Protein AF-A0A7V2XA42-F1 (afdb_monomer_lite)

Structure (mmCIF, N/CA/C/O backbone):
data_AF-A0A7V2XA42-F1
#
_entry.id   AF-A0A7V2XA42-F1
#
loop_
_atom_site.group_PDB
_atom_site.id
_atom_site.type_symbol
_atom_site.label_atom_id
_atom_site.label_alt_id
_atom_site.label_comp_id
_atom_site.label_asym_id
_atom_site.label_entity_id
_atom_site.label_seq_id
_atom_site.pdbx_PDB_ins_code
_atom_site.Cartn_x
_atom_site.Cartn_y
_atom_site.Cartn_z
_atom_site.occupancy
_atom_site.B_iso_or_equiv
_atom_site.auth_seq_id
_atom_site.auth_comp_id
_atom_site.auth_asym_id
_atom_site.auth_atom_id
_atom_site.pdbx_PDB_model_num
ATOM 1 N N . MET A 1 1 ? 18.091 -49.375 -30.927 1.00 40.06 1 MET A N 1
ATOM 2 C CA . MET A 1 1 ? 17.601 -48.088 -31.461 1.00 40.06 1 MET A CA 1
ATOM 3 C C . MET A 1 1 ? 16.658 -47.479 -30.438 1.00 40.06 1 MET A C 1
ATOM 5 O O . MET A 1 1 ? 15.619 -48.067 -30.198 1.00 40.06 1 MET A O 1
ATOM 9 N N . LEU A 1 2 ? 17.018 -46.362 -29.810 1.00 36.19 2 LEU A N 1
ATOM 10 C CA . LEU A 1 2 ? 16.079 -45.517 -29.066 1.00 36.19 2 LEU A CA 1
ATOM 11 C C . LEU A 1 2 ? 16.640 -44.094 -29.093 1.00 36.19 2 LEU A C 1
ATOM 13 O O . LEU A 1 2 ? 17.616 -43.775 -28.420 1.00 36.19 2 LEU A O 1
ATOM 17 N N . TRP A 1 3 ? 16.081 -43.282 -29.985 1.00 35.06 3 TRP A N 1
ATOM 18 C CA . TRP A 1 3 ? 16.417 -41.874 -30.135 1.00 35.06 3 TRP A CA 1
ATOM 19 C C . TRP A 1 3 ? 15.901 -41.080 -28.936 1.00 35.06 3 TRP A C 1
ATOM 21 O O . TRP A 1 3 ? 14.701 -41.019 -28.684 1.00 35.06 3 TRP A O 1
ATOM 31 N N . ASN A 1 4 ? 16.829 -40.434 -28.238 1.00 38.62 4 ASN A N 1
ATOM 32 C CA . ASN A 1 4 ? 16.556 -39.379 -27.276 1.00 38.62 4 ASN A CA 1
ATOM 33 C C . ASN A 1 4 ? 16.525 -38.049 -28.043 1.00 38.62 4 ASN A C 1
ATOM 35 O O . ASN A 1 4 ? 17.535 -37.652 -28.625 1.00 38.62 4 ASN A O 1
ATOM 39 N N . ARG A 1 5 ? 15.394 -37.339 -28.045 1.00 36.81 5 ARG A N 1
ATOM 40 C CA . ARG A 1 5 ? 15.348 -35.938 -28.489 1.00 36.81 5 ARG A CA 1
ATOM 41 C C . ARG A 1 5 ? 14.405 -35.148 -27.587 1.00 36.81 5 ARG A C 1
ATOM 43 O O . ARG A 1 5 ? 13.240 -34.946 -27.906 1.00 36.81 5 ARG A O 1
ATOM 50 N N . LYS A 1 6 ? 14.927 -34.687 -26.447 1.00 35.28 6 LYS A N 1
ATOM 51 C CA . LYS A 1 6 ? 14.353 -33.530 -25.753 1.00 35.28 6 LYS A CA 1
ATOM 52 C C . LYS A 1 6 ? 14.689 -32.298 -26.587 1.00 35.28 6 LYS A C 1
ATOM 54 O O . LYS A 1 6 ? 15.845 -31.900 -26.681 1.00 35.28 6 LYS A O 1
ATOM 59 N N . SER A 1 7 ? 13.686 -31.725 -27.237 1.00 41.16 7 SER A N 1
ATOM 60 C CA . SER A 1 7 ? 13.774 -30.390 -27.816 1.00 41.16 7 SER A CA 1
ATOM 61 C C . SER A 1 7 ? 13.667 -29.360 -26.691 1.00 41.16 7 SER A C 1
ATOM 63 O O . SER A 1 7 ? 12.574 -28.895 -26.372 1.00 41.16 7 SER A O 1
ATOM 65 N N . GLU A 1 8 ? 14.791 -29.002 -26.075 1.00 38.06 8 GLU A N 1
ATOM 66 C CA . GLU A 1 8 ? 14.877 -27.754 -25.318 1.00 38.06 8 GLU A CA 1
ATOM 67 C C . GLU A 1 8 ? 14.897 -26.598 -26.321 1.00 38.06 8 GLU A C 1
ATOM 69 O O . GLU A 1 8 ? 15.924 -26.267 -26.916 1.00 38.06 8 GLU A O 1
ATOM 74 N N . LYS A 1 9 ? 13.734 -25.978 -26.540 1.00 38.03 9 LYS A N 1
ATOM 75 C CA . LYS A 1 9 ? 13.699 -24.607 -27.048 1.00 38.03 9 LYS A CA 1
ATOM 76 C C . LYS A 1 9 ? 14.346 -23.736 -25.970 1.00 38.03 9 LYS A C 1
ATOM 78 O O . LYS A 1 9 ? 13.723 -23.477 -24.945 1.00 38.03 9 LYS A O 1
ATOM 83 N N . LYS A 1 10 ? 15.591 -23.298 -26.189 1.00 37.78 10 LYS A N 1
ATOM 84 C CA . LYS A 1 10 ? 16.191 -22.171 -25.460 1.00 37.78 10 LYS A CA 1
ATOM 85 C C . LYS A 1 10 ? 15.357 -20.925 -25.768 1.00 37.78 10 LYS A C 1
ATOM 87 O O . LYS A 1 10 ? 15.629 -20.227 -26.739 1.00 37.78 10 LYS A O 1
ATOM 92 N N . GLY A 1 11 ? 14.300 -20.699 -24.992 1.00 43.44 11 GLY A N 1
ATOM 93 C CA . GLY A 1 11 ? 13.639 -19.401 -24.947 1.00 43.44 11 GLY A CA 1
ATOM 94 C C . GLY A 1 11 ? 14.645 -18.368 -24.453 1.00 43.44 11 GLY A C 1
ATOM 95 O O . GLY A 1 11 ? 15.423 -18.655 -23.540 1.00 43.44 11 GLY A O 1
ATOM 96 N N . GLU A 1 12 ? 14.683 -17.199 -25.088 1.00 54.91 12 GLU A N 1
ATOM 97 C CA . GLU A 1 12 ? 15.463 -16.068 -24.596 1.00 54.91 12 GLU A CA 1
ATOM 98 C C . GLU A 1 12 ? 15.095 -15.818 -23.130 1.00 54.91 12 GLU A C 1
ATOM 100 O O . GLU A 1 12 ? 13.925 -15.648 -22.790 1.00 54.91 12 GLU A O 1
ATOM 105 N N . LYS A 1 13 ? 16.093 -15.857 -22.243 1.00 56.44 13 LYS A N 1
ATOM 106 C CA . LYS A 1 13 ? 15.888 -15.604 -20.819 1.00 56.44 13 LYS A CA 1
ATOM 107 C C . LYS A 1 13 ? 15.567 -14.121 -20.656 1.00 56.44 13 LYS A C 1
ATOM 109 O O . LYS A 1 13 ? 16.471 -13.289 -20.716 1.00 56.44 13 LYS A O 1
ATOM 114 N N . LEU A 1 14 ? 14.283 -13.807 -20.512 1.00 69.94 14 LEU A N 1
ATOM 115 C CA . LEU A 1 14 ? 13.823 -12.453 -20.241 1.00 69.94 14 LEU A CA 1
ATOM 116 C C . LEU A 1 14 ? 14.405 -11.966 -18.910 1.00 69.94 14 LEU A C 1
ATOM 118 O O . LEU A 1 14 ? 14.637 -12.746 -17.982 1.00 69.94 14 LEU A O 1
ATOM 122 N N . GLU A 1 15 ? 14.703 -10.672 -18.844 1.00 77.69 15 GLU A N 1
ATOM 123 C CA . GLU A 1 15 ? 15.273 -10.081 -17.642 1.00 77.69 15 GLU A CA 1
ATOM 124 C C . GLU A 1 15 ? 14.190 -9.899 -16.578 1.00 77.69 15 GLU A C 1
ATOM 126 O O . GLU A 1 15 ? 13.093 -9.419 -16.871 1.00 77.69 15 GLU A O 1
ATOM 131 N N . GLY A 1 16 ? 14.521 -10.263 -15.338 1.00 84.62 16 GLY A N 1
ATOM 132 C CA . GLY A 1 16 ? 13.627 -10.046 -14.208 1.00 84.62 16 GLY A CA 1
ATOM 133 C C . GLY A 1 16 ? 13.493 -8.579 -13.808 1.00 84.62 16 GLY A C 1
ATOM 134 O O . GLY A 1 16 ? 14.161 -7.716 -14.387 1.00 84.62 16 GLY A O 1
ATOM 135 N N . PRO A 1 17 ? 12.628 -8.284 -12.821 1.00 90.56 17 PRO A N 1
ATOM 136 C CA . PRO A 1 17 ? 12.347 -6.918 -12.409 1.00 90.56 17 PRO A CA 1
ATOM 137 C C . PRO A 1 17 ? 13.606 -6.163 -11.986 1.00 90.56 17 PRO A C 1
ATOM 139 O O . PRO A 1 17 ? 14.396 -6.634 -11.166 1.00 90.56 17 PRO A O 1
ATOM 142 N N . LYS A 1 18 ? 13.763 -4.956 -12.523 1.00 91.38 18 LYS A N 1
ATOM 143 C CA . LYS A 1 18 ? 14.840 -4.017 -12.204 1.00 91.38 18 LYS A CA 1
ATOM 144 C C . LYS A 1 18 ? 14.258 -2.692 -11.728 1.00 91.38 18 LYS A C 1
ATOM 146 O O . LYS A 1 18 ? 13.052 -2.453 -11.794 1.00 91.38 18 LYS A O 1
ATOM 151 N N . GLU A 1 19 ? 15.123 -1.825 -11.218 1.00 90.06 19 GLU A N 1
ATOM 152 C CA . GLU A 1 19 ? 14.764 -0.426 -11.004 1.00 90.06 19 GLU A CA 1
ATOM 153 C C . GLU A 1 19 ? 14.337 0.222 -12.331 1.00 90.06 19 GLU A C 1
ATOM 155 O O . GLU A 1 19 ? 14.897 -0.070 -13.390 1.00 90.06 19 GLU A O 1
ATOM 160 N N . VAL A 1 20 ? 13.332 1.097 -12.272 1.00 89.69 20 VAL A N 1
ATOM 161 C CA . VAL A 1 20 ? 12.904 1.890 -13.429 1.00 89.69 20 VAL A CA 1
ATOM 162 C C . VAL A 1 20 ? 14.090 2.734 -13.923 1.00 89.69 20 VAL A C 1
ATOM 164 O O . VAL A 1 20 ? 14.666 3.463 -13.115 1.00 89.69 20 VAL A O 1
ATOM 167 N N . PRO A 1 21 ? 14.464 2.702 -15.217 1.00 85.81 21 PRO A N 1
ATO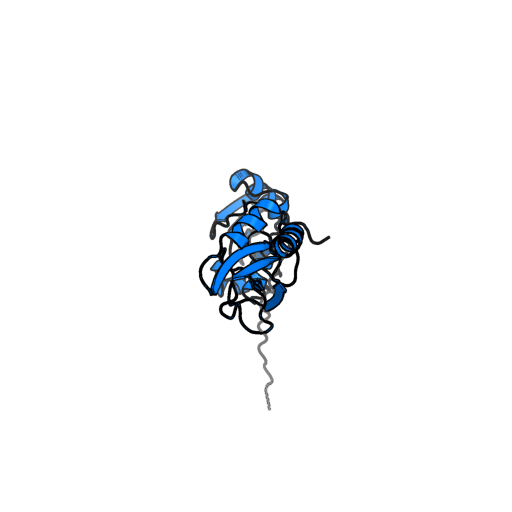M 168 C CA . PRO A 1 21 ? 15.631 3.449 -15.675 1.00 85.81 21 PRO A CA 1
ATOM 169 C C . PRO A 1 21 ? 15.483 4.972 -15.470 1.00 85.81 21 PRO A C 1
ATOM 171 O O . PRO A 1 21 ? 14.370 5.504 -15.571 1.00 85.81 21 PRO A O 1
ATOM 174 N N . PRO A 1 22 ? 16.585 5.718 -15.244 1.00 86.88 22 PRO A N 1
ATOM 175 C CA . PRO A 1 22 ? 16.528 7.138 -14.883 1.00 86.88 22 PRO A CA 1
ATOM 176 C C . PRO A 1 22 ? 15.721 8.047 -15.831 1.00 86.88 22 PRO A C 1
ATOM 178 O O . PRO A 1 22 ? 15.028 8.938 -15.330 1.00 86.88 22 PRO A O 1
ATOM 181 N N . PRO A 1 23 ? 15.746 7.867 -17.170 1.00 84.44 23 PRO A N 1
ATOM 182 C CA . PRO A 1 23 ? 14.901 8.654 -18.073 1.00 84.44 23 PRO A CA 1
ATOM 183 C C . PRO A 1 23 ? 13.402 8.495 -17.784 1.00 84.44 23 PRO A C 1
ATOM 185 O O . PRO A 1 23 ? 12.670 9.485 -17.768 1.00 84.44 23 PRO A O 1
ATOM 188 N N . PHE A 1 24 ? 12.955 7.276 -17.471 1.00 86.31 24 PHE A N 1
ATOM 189 C CA . PHE A 1 24 ? 11.561 6.994 -17.130 1.00 86.31 24 PHE A CA 1
ATOM 190 C C . PHE A 1 24 ? 11.188 7.548 -15.761 1.00 86.31 24 PHE A C 1
ATOM 192 O O . PHE A 1 24 ? 10.117 8.131 -15.625 1.00 86.31 24 PHE A O 1
ATOM 199 N N . GLN A 1 25 ? 12.074 7.455 -14.763 1.00 89.00 25 GLN A N 1
ATOM 200 C CA . GLN A 1 25 ? 11.829 8.089 -13.462 1.00 89.00 25 GLN A CA 1
ATOM 201 C C . GLN A 1 25 ? 11.620 9.602 -13.618 1.00 89.00 25 GLN A C 1
ATOM 203 O O . GLN A 1 25 ? 10.655 10.153 -13.093 1.00 89.00 25 GLN A O 1
ATOM 208 N N . LYS A 1 26 ? 12.475 10.275 -14.401 1.00 87.88 26 LYS A N 1
ATOM 209 C CA . LYS A 1 26 ? 12.332 11.711 -14.696 1.00 87.88 26 LYS A CA 1
ATOM 210 C C . LYS A 1 26 ? 11.018 12.019 -15.409 1.00 87.88 26 LYS A C 1
ATOM 212 O O . LYS A 1 26 ? 10.362 12.997 -15.057 1.00 87.88 26 LYS A O 1
ATOM 217 N N . TYR A 1 27 ? 10.627 11.191 -16.377 1.00 86.50 27 TYR A N 1
ATOM 218 C CA . TYR A 1 27 ? 9.354 11.335 -17.079 1.00 86.50 27 TYR A CA 1
ATOM 219 C C . TYR A 1 27 ? 8.159 11.184 -16.123 1.00 86.50 27 TYR A C 1
ATOM 221 O O . TYR A 1 27 ? 7.269 12.030 -16.117 1.00 86.50 27 TYR A O 1
ATOM 229 N N . LEU A 1 28 ? 8.162 10.167 -15.255 1.00 89.12 28 LEU A N 1
ATOM 230 C CA . LEU A 1 28 ? 7.120 9.952 -14.244 1.00 89.12 28 LEU A CA 1
ATOM 231 C C . LEU A 1 28 ? 6.999 11.139 -13.278 1.00 89.12 28 LEU A C 1
ATOM 233 O O . LEU A 1 28 ? 5.895 11.572 -12.952 1.00 89.12 28 LEU A O 1
ATOM 237 N N . VAL A 1 29 ? 8.125 11.704 -12.844 1.00 90.19 29 VAL A N 1
ATOM 238 C CA . VAL A 1 29 ? 8.128 12.874 -11.957 1.00 90.19 29 VAL A CA 1
ATOM 239 C C . VAL A 1 29 ? 7.599 14.117 -12.669 1.00 90.19 29 VAL A C 1
ATOM 241 O O . VAL A 1 29 ? 6.760 14.830 -12.125 1.00 90.19 29 VAL A O 1
ATOM 244 N N . ARG A 1 30 ? 8.075 14.388 -13.887 1.00 88.88 30 ARG A N 1
ATOM 245 C CA . ARG A 1 30 ? 7.760 15.621 -14.618 1.00 88.88 30 ARG A CA 1
ATOM 246 C C . ARG A 1 30 ? 6.353 15.608 -15.210 1.00 88.88 30 ARG A C 1
ATOM 248 O O . ARG A 1 30 ? 5.584 16.535 -14.980 1.00 88.88 30 ARG A O 1
ATOM 255 N N . GLU A 1 31 ? 6.031 14.564 -15.965 1.00 85.50 31 GLU A N 1
ATOM 256 C CA . GLU A 1 31 ? 4.811 14.492 -16.773 1.00 85.50 31 GLU A CA 1
ATOM 257 C C . GLU A 1 31 ? 3.653 13.862 -15.994 1.00 85.50 31 GLU A C 1
ATOM 259 O O . GLU A 1 31 ? 2.508 14.299 -16.107 1.00 85.50 31 GLU A O 1
ATOM 264 N N . LYS A 1 32 ? 3.942 12.861 -15.151 1.00 83.62 32 LYS A N 1
ATOM 265 C CA . LYS A 1 32 ? 2.928 12.173 -14.328 1.00 83.62 32 LYS A CA 1
ATOM 266 C C . LYS A 1 32 ? 2.823 12.717 -12.903 1.00 83.62 32 LYS A C 1
ATOM 268 O O . LYS A 1 32 ? 1.975 12.254 -12.145 1.00 83.62 32 LYS A O 1
ATOM 273 N N . LYS A 1 33 ? 3.633 13.727 -12.551 1.00 86.56 33 LYS A N 1
ATOM 274 C CA . LYS A 1 33 ? 3.654 14.391 -11.232 1.00 86.56 33 LYS A CA 1
ATOM 275 C C . LYS A 1 33 ? 3.828 13.414 -10.063 1.00 86.56 33 LYS A C 1
ATOM 277 O O . LYS A 1 33 ? 3.372 13.681 -8.951 1.00 86.56 33 LYS A O 1
ATOM 282 N N . LEU A 1 34 ? 4.477 12.276 -10.306 1.00 87.19 34 LEU A N 1
ATOM 283 C CA . LEU A 1 34 ? 4.783 11.310 -9.260 1.00 87.19 34 LEU A CA 1
ATOM 284 C C . LEU A 1 34 ? 5.886 11.876 -8.357 1.00 87.19 34 LEU A C 1
ATOM 286 O O . LEU A 1 34 ? 6.841 12.483 -8.839 1.00 87.19 34 LEU A O 1
ATOM 290 N N 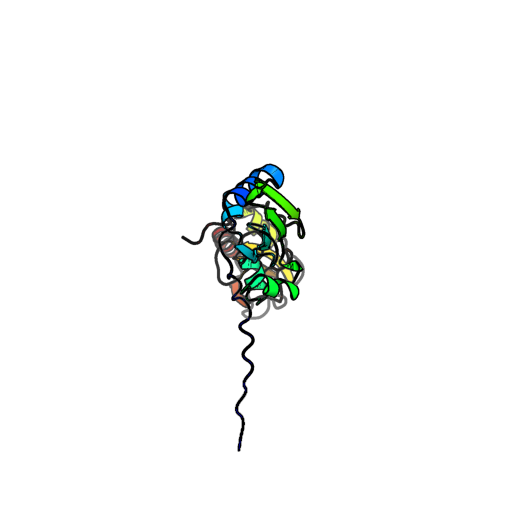. ALA A 1 35 ? 5.788 11.666 -7.045 1.00 87.62 35 ALA A N 1
ATOM 291 C CA . ALA A 1 35 ? 6.867 12.066 -6.150 1.00 87.62 35 ALA A CA 1
ATOM 292 C C . ALA A 1 35 ? 8.171 11.323 -6.527 1.00 87.62 35 ALA A C 1
ATOM 294 O O . ALA A 1 35 ? 8.117 10.110 -6.754 1.00 87.62 35 ALA A O 1
ATOM 295 N N . PRO A 1 36 ? 9.341 11.992 -6.550 1.00 89.00 36 PRO A N 1
ATOM 296 C CA . PRO A 1 36 ? 10.614 11.363 -6.919 1.00 89.00 36 PRO A CA 1
ATOM 297 C C . PRO A 1 36 ? 10.924 10.095 -6.128 1.00 89.00 36 PRO A C 1
ATOM 299 O O . PRO A 1 36 ? 11.388 9.107 -6.687 1.00 89.00 36 PRO A O 1
ATOM 302 N N . GLU A 1 37 ? 10.607 10.102 -4.834 1.00 87.56 37 GLU A N 1
ATOM 303 C CA . GLU A 1 37 ? 10.829 8.947 -3.971 1.00 87.56 37 GLU A CA 1
ATOM 304 C C . GLU A 1 37 ? 9.913 7.766 -4.322 1.00 87.56 37 GLU A C 1
ATOM 306 O O . GLU A 1 37 ? 10.338 6.620 -4.269 1.00 87.56 37 GLU A O 1
ATOM 311 N N . LEU A 1 38 ? 8.681 8.013 -4.777 1.00 86.69 38 LEU A N 1
ATOM 312 C CA . LEU A 1 38 ? 7.794 6.937 -5.226 1.00 86.69 38 LEU A CA 1
ATOM 313 C C . LEU A 1 38 ? 8.246 6.346 -6.563 1.00 86.69 38 LEU A C 1
ATOM 315 O O . LEU A 1 38 ? 8.164 5.136 -6.745 1.00 86.69 38 LEU A O 1
ATOM 319 N N . ALA A 1 39 ? 8.766 7.171 -7.476 1.00 89.06 39 ALA A N 1
ATOM 320 C CA . ALA A 1 39 ? 9.249 6.706 -8.777 1.00 89.06 39 ALA A CA 1
ATOM 321 C C . ALA A 1 39 ? 10.385 5.673 -8.653 1.00 89.06 39 ALA A C 1
ATOM 323 O O . ALA A 1 39 ? 10.436 4.729 -9.438 1.00 89.06 39 ALA A O 1
ATOM 324 N N . LYS A 1 40 ? 11.252 5.819 -7.643 1.00 88.94 40 LYS A N 1
ATOM 325 C CA . LYS A 1 40 ? 12.352 4.882 -7.350 1.00 88.94 40 LYS A CA 1
ATOM 326 C C . LYS A 1 40 ? 11.885 3.564 -6.714 1.00 88.94 40 LYS A C 1
ATOM 328 O O . LYS A 1 40 ? 12.625 2.586 -6.723 1.00 88.94 40 LYS A O 1
ATOM 333 N N . LEU A 1 41 ? 10.685 3.531 -6.128 1.00 88.88 41 LEU A N 1
ATOM 334 C CA . LEU A 1 41 ? 10.115 2.321 -5.517 1.00 88.88 41 LEU A CA 1
ATOM 335 C C . LEU A 1 41 ? 9.436 1.409 -6.541 1.00 88.88 41 LEU A C 1
ATOM 337 O O . LEU A 1 41 ? 9.180 0.242 -6.247 1.00 88.88 41 LEU A O 1
ATOM 341 N N . LEU A 1 42 ? 9.133 1.936 -7.728 1.00 92.69 42 LEU A N 1
ATOM 342 C CA . LEU A 1 42 ? 8.551 1.157 -8.809 1.00 92.69 42 LEU A CA 1
ATOM 343 C C . LEU A 1 42 ? 9.595 0.229 -9.436 1.00 92.69 42 LEU A C 1
ATOM 345 O O . LEU A 1 42 ? 10.798 0.505 -9.456 1.00 92.69 42 LEU A O 1
ATOM 349 N N . ARG A 1 43 ? 9.110 -0.880 -9.991 1.00 94.81 43 ARG A N 1
ATOM 350 C CA . ARG A 1 43 ? 9.920 -1.860 -10.712 1.00 94.81 43 ARG A CA 1
ATOM 351 C C . ARG A 1 43 ? 9.541 -1.879 -12.181 1.00 94.81 43 ARG A C 1
ATOM 353 O O . ARG A 1 43 ? 8.393 -1.614 -12.531 1.00 94.81 43 ARG A O 1
ATOM 360 N N . ALA A 1 44 ? 10.509 -2.207 -13.026 1.00 94.44 44 ALA A N 1
ATOM 361 C CA . ALA A 1 44 ? 10.324 -2.371 -14.457 1.00 94.44 44 ALA A CA 1
ATOM 362 C C . ALA A 1 44 ? 10.780 -3.758 -14.914 1.00 94.44 44 ALA A C 1
ATOM 364 O O . ALA A 1 44 ? 11.815 -4.258 -14.477 1.00 94.44 44 ALA A O 1
ATOM 365 N N . VAL A 1 45 ? 10.028 -4.350 -15.834 1.00 93.81 45 VAL A N 1
ATOM 366 C CA . VAL A 1 45 ? 10.447 -5.507 -16.635 1.00 93.81 45 VAL A CA 1
ATOM 367 C C . VAL A 1 45 ? 10.519 -5.089 -18.092 1.00 93.81 45 VAL A C 1
ATOM 369 O O . VAL A 1 45 ? 9.724 -4.261 -18.539 1.00 93.81 45 VAL A O 1
ATOM 372 N N . GLN A 1 46 ? 11.470 -5.654 -18.832 1.00 91.81 46 GLN A N 1
ATOM 373 C CA . GLN A 1 46 ? 11.715 -5.286 -20.222 1.00 91.81 46 GLN A CA 1
ATOM 374 C C . GLN A 1 46 ? 11.909 -6.507 -21.112 1.00 91.81 46 GLN A C 1
ATOM 376 O O . GLN A 1 46 ? 12.390 -7.553 -20.670 1.00 91.81 46 GLN A O 1
ATOM 381 N N . ARG A 1 47 ? 11.571 -6.354 -22.390 1.00 89.88 47 ARG A N 1
ATOM 382 C CA . ARG A 1 47 ? 11.897 -7.323 -23.438 1.00 89.88 47 ARG A CA 1
ATOM 383 C C . ARG A 1 47 ? 12.426 -6.601 -24.669 1.00 89.88 47 ARG A C 1
ATOM 385 O O . ARG A 1 47 ? 11.917 -5.547 -25.047 1.00 89.88 47 ARG A O 1
ATOM 392 N N . LYS A 1 48 ? 13.434 -7.181 -25.315 1.00 87.56 48 LYS A N 1
ATOM 393 C CA . LYS A 1 48 ? 13.922 -6.684 -26.606 1.00 87.56 48 LYS A CA 1
ATOM 394 C C . LYS A 1 48 ? 12.908 -7.026 -27.692 1.00 87.56 48 LYS A C 1
ATOM 396 O O . LYS A 1 48 ? 12.311 -8.101 -27.659 1.00 87.56 48 LYS A O 1
ATOM 401 N N . ARG A 1 49 ? 12.727 -6.137 -28.669 1.00 83.81 49 ARG A N 1
ATOM 402 C CA . ARG A 1 49 ? 11.999 -6.493 -29.891 1.00 83.81 49 ARG A CA 1
ATOM 403 C C . ARG A 1 49 ? 12.955 -7.260 -30.801 1.00 83.81 49 ARG A C 1
ATOM 405 O O . ARG A 1 49 ? 14.046 -6.782 -31.088 1.00 83.81 49 ARG A O 1
ATOM 412 N N . THR A 1 50 ? 12.553 -8.452 -31.235 1.00 64.50 50 THR A N 1
ATOM 413 C CA . THR A 1 50 ? 13.392 -9.442 -31.938 1.00 64.50 50 THR A CA 1
ATOM 414 C C . THR A 1 50 ? 13.968 -8.983 -33.284 1.00 64.50 50 THR A C 1
ATOM 416 O O . THR A 1 50 ? 14.732 -9.732 -33.883 1.00 64.50 50 THR A O 1
ATOM 419 N N . SER A 1 51 ? 13.624 -7.789 -33.780 1.00 60.56 51 SER A N 1
ATOM 420 C CA . SER A 1 51 ? 14.002 -7.333 -35.122 1.00 60.56 51 SER A CA 1
ATOM 421 C C . SER A 1 51 ? 14.856 -6.060 -35.202 1.00 60.56 51 SER A C 1
ATOM 423 O O . SER A 1 51 ? 15.473 -5.870 -36.245 1.00 60.56 51 SER A O 1
ATOM 425 N N . ASP A 1 52 ? 14.985 -5.223 -34.158 1.00 56.19 52 ASP A N 1
ATOM 426 C CA . ASP A 1 52 ? 15.541 -3.865 -34.336 1.00 56.19 52 ASP A CA 1
ATOM 427 C C . ASP A 1 52 ? 16.584 -3.456 -33.274 1.00 56.19 52 ASP A C 1
ATOM 429 O O . ASP A 1 52 ? 16.398 -3.623 -32.065 1.00 56.19 52 ASP A O 1
ATOM 433 N N . GLY A 1 53 ? 17.680 -2.853 -33.750 1.00 60.94 53 GLY A N 1
ATOM 434 C CA . GLY A 1 53 ? 18.819 -2.365 -32.973 1.00 60.94 53 GLY A CA 1
ATOM 435 C C . GLY A 1 53 ? 18.460 -1.289 -31.948 1.00 60.94 53 GLY A C 1
ATOM 436 O O . GLY A 1 53 ? 18.383 -0.112 -32.278 1.00 60.94 53 GLY A O 1
ATOM 437 N N . GLY A 1 54 ? 18.296 -1.707 -30.692 1.00 72.06 54 GLY A N 1
ATOM 438 C CA . GLY A 1 54 ? 18.128 -0.802 -29.549 1.00 72.06 54 GLY A CA 1
ATOM 439 C C . GLY A 1 54 ? 16.678 -0.502 -29.164 1.00 72.06 54 GLY A C 1
ATOM 440 O O . GLY A 1 54 ? 16.445 0.408 -28.371 1.00 72.06 54 GLY A O 1
ATOM 441 N N . ARG A 1 55 ? 15.696 -1.258 -29.686 1.00 85.50 55 ARG A N 1
ATOM 442 C CA . ARG A 1 55 ? 14.285 -1.126 -29.287 1.00 85.50 55 ARG A CA 1
ATOM 443 C C . ARG A 1 55 ? 13.870 -2.159 -28.248 1.00 85.50 55 ARG A C 1
ATOM 445 O O . ARG A 1 55 ? 14.055 -3.365 -28.440 1.00 85.50 55 ARG A O 1
ATOM 452 N N . TYR A 1 56 ? 13.232 -1.702 -27.177 1.00 87.94 56 TYR A N 1
ATOM 453 C CA . TYR A 1 56 ? 12.679 -2.577 -26.145 1.00 87.94 56 TYR A CA 1
ATOM 454 C C . TYR A 1 56 ? 11.313 -2.103 -25.660 1.00 87.94 56 TYR A C 1
ATOM 456 O O . TYR A 1 56 ? 11.038 -0.905 -25.597 1.00 87.94 56 TYR A O 1
ATOM 464 N N . ASP A 1 57 ? 10.466 -3.068 -25.309 1.00 91.12 57 ASP A N 1
ATOM 465 C CA . ASP A 1 57 ? 9.229 -2.825 -24.574 1.00 91.12 57 ASP A CA 1
ATOM 466 C C . ASP A 1 57 ? 9.520 -2.889 -23.079 1.00 91.12 57 ASP A C 1
ATOM 468 O O . ASP A 1 57 ? 10.356 -3.683 -22.637 1.00 91.12 57 ASP A O 1
ATOM 472 N N . PHE A 1 58 ? 8.784 -2.116 -22.290 1.00 91.75 58 PHE A N 1
ATOM 473 C CA . PHE A 1 58 ? 8.873 -2.171 -20.839 1.00 91.75 58 PHE A CA 1
ATOM 474 C C . PHE A 1 58 ? 7.495 -2.017 -20.187 1.00 91.75 58 PHE A C 1
ATOM 476 O O . PHE A 1 58 ? 6.573 -1.419 -20.746 1.00 91.75 58 PHE A O 1
ATOM 483 N N . ARG A 1 59 ? 7.365 -2.570 -18.982 1.00 95.12 59 ARG A N 1
ATOM 484 C CA . ARG A 1 59 ? 6.189 -2.445 -18.114 1.00 95.12 59 ARG A CA 1
ATOM 485 C C . ARG A 1 59 ? 6.640 -2.070 -16.717 1.00 95.12 59 ARG A C 1
ATOM 487 O O . ARG A 1 59 ? 7.592 -2.658 -16.207 1.00 95.12 59 ARG A O 1
ATOM 494 N N . ILE A 1 60 ? 5.958 -1.101 -16.118 1.00 95.06 60 ILE A N 1
ATOM 495 C CA . ILE A 1 60 ? 6.238 -0.581 -14.781 1.00 95.06 60 ILE A CA 1
ATOM 496 C C . ILE A 1 60 ? 5.109 -0.998 -13.843 1.00 95.06 60 ILE A C 1
ATOM 498 O O . ILE A 1 60 ? 3.935 -0.807 -14.164 1.00 95.06 60 ILE A O 1
ATOM 502 N N . PHE A 1 61 ? 5.466 -1.520 -12.675 1.00 95.06 61 PHE A N 1
ATOM 503 C CA . PHE A 1 61 ? 4.531 -1.983 -11.653 1.00 95.06 61 PHE A CA 1
ATOM 504 C C . PHE A 1 61 ? 5.020 -1.635 -10.241 1.00 95.06 61 PHE A C 1
ATOM 506 O O . PHE A 1 61 ? 6.181 -1.265 -10.034 1.00 95.06 61 PHE A O 1
ATOM 513 N N . ASP A 1 62 ? 4.123 -1.757 -9.262 1.00 93.62 62 ASP A N 1
ATOM 514 C CA . ASP A 1 62 ? 4.466 -1.688 -7.843 1.00 93.62 62 ASP A CA 1
ATOM 515 C C . ASP A 1 62 ? 4.649 -3.101 -7.280 1.00 93.62 62 ASP A C 1
ATOM 517 O O . ASP A 1 62 ? 3.718 -3.908 -7.247 1.00 93.62 62 ASP A O 1
ATOM 521 N N . GLU A 1 63 ? 5.856 -3.396 -6.804 1.00 92.81 63 GLU A N 1
ATOM 522 C CA . GLU A 1 63 ? 6.197 -4.687 -6.208 1.00 92.81 63 GLU A CA 1
ATOM 523 C C . GLU A 1 63 ? 5.343 -5.004 -4.968 1.00 92.81 63 GLU A C 1
ATOM 525 O O . GLU A 1 63 ? 5.039 -6.166 -4.699 1.00 92.81 63 GLU A O 1
ATOM 530 N N . ALA A 1 64 ? 4.915 -3.980 -4.223 1.00 91.88 64 ALA A N 1
ATOM 531 C CA . ALA A 1 64 ? 4.030 -4.157 -3.080 1.00 91.88 64 ALA A CA 1
ATOM 532 C C . ALA A 1 64 ? 2.621 -4.608 -3.502 1.00 91.88 64 ALA A C 1
ATOM 534 O O . ALA A 1 64 ? 2.053 -5.479 -2.845 1.00 91.88 64 ALA A O 1
ATOM 535 N N . ASP A 1 65 ? 2.070 -4.060 -4.593 1.00 92.81 65 ASP A N 1
ATOM 536 C CA . ASP A 1 65 ? 0.767 -4.484 -5.141 1.00 92.81 65 ASP A CA 1
ATOM 537 C C . ASP A 1 65 ? 0.867 -5.912 -5.706 1.00 92.81 65 ASP A C 1
ATOM 539 O O . ASP A 1 65 ? 0.008 -6.752 -5.442 1.00 92.81 65 ASP A O 1
ATOM 543 N N . ALA A 1 66 ? 1.973 -6.249 -6.382 1.00 93.38 66 ALA A N 1
ATOM 544 C CA . ALA A 1 66 ? 2.229 -7.616 -6.849 1.00 93.38 66 ALA A CA 1
ATOM 545 C C . ALA A 1 66 ? 2.247 -8.630 -5.690 1.00 93.38 66 ALA A C 1
ATOM 547 O O . ALA A 1 66 ? 1.558 -9.652 -5.743 1.00 93.38 66 ALA A O 1
ATOM 548 N N . LYS A 1 67 ? 2.949 -8.305 -4.595 1.00 93.12 67 LYS A N 1
ATOM 549 C CA . LYS A 1 67 ? 2.969 -9.115 -3.365 1.00 93.12 67 LYS A CA 1
ATOM 550 C C . LYS A 1 67 ? 1.582 -9.255 -2.738 1.00 93.12 67 LYS A C 1
ATOM 552 O O . LYS A 1 67 ? 1.209 -10.366 -2.368 1.00 93.12 67 LYS A O 1
ATOM 557 N N . ALA A 1 68 ? 0.803 -8.173 -2.666 1.00 92.94 68 ALA A N 1
ATOM 558 C CA . ALA A 1 68 ? -0.572 -8.208 -2.160 1.00 92.94 68 ALA A CA 1
ATOM 559 C C . ALA A 1 68 ? -1.463 -9.154 -2.983 1.00 92.94 68 ALA A C 1
ATOM 561 O O . ALA A 1 68 ? -2.253 -9.914 -2.424 1.00 92.94 68 ALA A O 1
ATOM 562 N N . ARG A 1 69 ? -1.275 -9.174 -4.309 1.00 92.81 69 ARG A N 1
ATOM 563 C CA . ARG A 1 69 ? -1.960 -10.087 -5.239 1.00 92.81 69 ARG A CA 1
ATOM 564 C C . ARG A 1 69 ? -1.390 -11.507 -5.259 1.00 92.81 69 ARG A C 1
ATOM 566 O O . ARG A 1 69 ? -1.904 -12.340 -5.998 1.00 92.81 69 ARG A O 1
ATOM 573 N N . LYS A 1 70 ? -0.358 -11.802 -4.456 1.00 92.06 70 LYS A N 1
ATOM 574 C CA . LYS A 1 70 ? 0.371 -13.086 -4.445 1.00 92.06 70 LYS A CA 1
ATOM 575 C C . LYS A 1 70 ? 0.932 -13.446 -5.828 1.00 92.06 70 LYS A C 1
ATOM 577 O O . LYS A 1 70 ? 1.016 -14.619 -6.182 1.00 92.06 70 LYS A O 1
ATOM 582 N N . MET A 1 71 ? 1.306 -12.425 -6.594 1.00 91.44 71 MET A N 1
ATOM 583 C CA . MET A 1 71 ? 1.871 -12.555 -7.929 1.00 91.44 71 MET A CA 1
ATOM 584 C C . MET A 1 71 ? 3.377 -12.339 -7.877 1.00 91.44 71 MET A C 1
ATOM 586 O O . MET A 1 71 ? 3.857 -11.285 -7.457 1.00 91.44 71 MET A O 1
ATOM 590 N N . GLU A 1 72 ? 4.123 -13.335 -8.342 1.00 90.31 72 GLU A N 1
ATOM 591 C CA . GLU A 1 72 ? 5.555 -13.205 -8.581 1.00 90.31 72 GLU A CA 1
ATOM 592 C C . GLU A 1 72 ? 5.776 -12.708 -10.012 1.00 90.31 72 GLU A C 1
ATOM 594 O O . GLU A 1 72 ? 5.400 -13.367 -10.981 1.00 90.31 72 GLU A O 1
ATOM 599 N N . VAL A 1 73 ? 6.368 -11.522 -10.151 1.00 92.44 73 VAL A N 1
ATOM 600 C CA . VAL A 1 73 ? 6.741 -10.977 -11.459 1.00 92.44 73 VAL A CA 1
ATOM 601 C C . VAL A 1 73 ? 8.174 -11.408 -11.744 1.00 92.44 73 VAL A C 1
ATOM 603 O O . VAL A 1 73 ? 9.106 -10.870 -11.152 1.00 92.44 73 VAL A O 1
ATOM 606 N N . THR A 1 74 ? 8.361 -12.388 -12.626 1.00 91.88 74 THR A N 1
ATOM 607 C CA . THR A 1 74 ? 9.692 -12.915 -12.969 1.00 91.88 74 THR A CA 1
ATOM 608 C C . THR A 1 74 ? 10.251 -12.314 -14.245 1.00 91.88 74 THR A C 1
ATOM 610 O O . THR A 1 74 ? 11.466 -12.280 -14.401 1.00 91.88 74 THR A O 1
ATOM 613 N N . ASP A 1 75 ? 9.390 -11.855 -15.151 1.00 92.12 75 ASP A N 1
ATOM 614 C CA . ASP A 1 75 ? 9.757 -11.258 -16.429 1.00 92.12 75 ASP A CA 1
ATOM 615 C C . ASP A 1 75 ? 8.610 -10.417 -17.023 1.00 92.12 75 ASP A C 1
ATOM 617 O O . ASP A 1 75 ? 7.572 -10.184 -16.401 1.00 92.12 75 ASP A O 1
ATOM 621 N N . TYR A 1 76 ? 8.816 -9.930 -18.250 1.00 91.81 76 TYR A N 1
ATOM 622 C CA . TYR A 1 76 ? 7.835 -9.138 -18.985 1.00 91.81 76 TYR A CA 1
ATOM 623 C C . TYR A 1 76 ? 6.499 -9.869 -19.199 1.00 91.81 76 TYR A C 1
ATOM 625 O O . TYR A 1 76 ? 5.442 -9.244 -19.086 1.00 91.81 76 TYR A O 1
ATOM 633 N N . ALA A 1 77 ? 6.535 -11.168 -19.507 1.00 91.94 77 ALA A N 1
ATOM 634 C CA . ALA A 1 77 ? 5.354 -11.973 -19.809 1.00 91.94 77 ALA A CA 1
ATOM 635 C C . ALA A 1 77 ? 4.581 -12.376 -18.543 1.00 91.94 77 ALA A C 1
ATOM 637 O O . ALA A 1 77 ? 3.375 -12.596 -18.617 1.00 91.94 77 ALA A O 1
ATOM 638 N N . SER A 1 78 ? 5.216 -12.382 -17.362 1.00 91.25 78 SER A N 1
ATOM 639 C CA . SER A 1 78 ? 4.520 -12.607 -16.081 1.00 91.25 78 SER A CA 1
ATOM 640 C C . SER A 1 78 ? 3.340 -11.650 -15.865 1.00 91.25 78 SER A C 1
ATOM 642 O O . SER A 1 78 ? 2.369 -12.002 -15.198 1.00 91.25 78 SER A O 1
ATOM 644 N N . LEU A 1 79 ? 3.404 -10.445 -16.441 1.00 92.38 79 LEU A N 1
ATOM 645 C CA . LEU A 1 79 ? 2.345 -9.438 -16.344 1.00 92.38 79 LEU A CA 1
ATOM 646 C C . LEU A 1 79 ? 1.188 -9.657 -17.334 1.00 92.38 79 LEU A C 1
ATOM 648 O O . LEU A 1 79 ? 0.136 -9.054 -17.149 1.00 92.38 79 LEU A O 1
ATOM 652 N N . ASP A 1 80 ? 1.322 -10.540 -18.332 1.00 91.56 80 ASP A N 1
ATOM 653 C CA . ASP A 1 80 ? 0.227 -10.846 -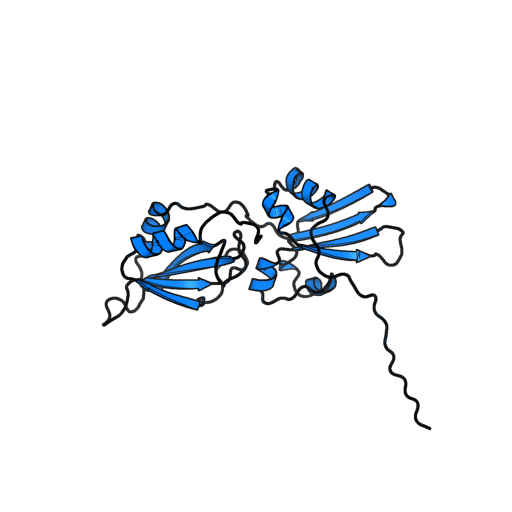19.271 1.00 91.56 80 ASP A CA 1
ATOM 654 C C . ASP A 1 80 ? -0.963 -11.507 -18.557 1.00 91.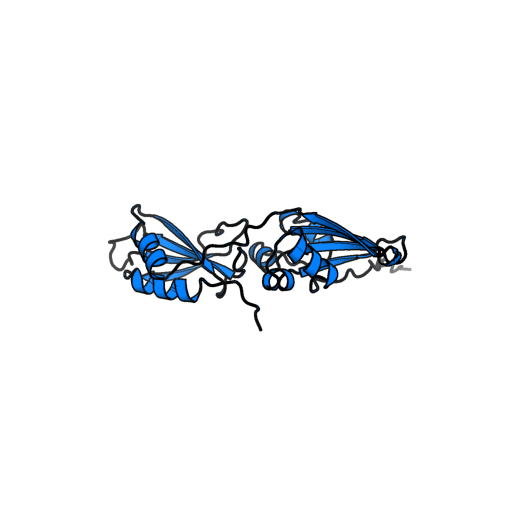56 80 ASP A C 1
ATOM 656 O O . ASP A 1 80 ? -2.115 -11.282 -18.918 1.00 91.56 80 ASP A O 1
ATOM 660 N N . GLY A 1 81 ? -0.693 -12.288 -17.505 1.00 87.69 81 GLY A N 1
ATOM 661 C CA . GLY A 1 81 ? -1.728 -12.905 -16.671 1.00 87.69 81 GLY A CA 1
ATOM 662 C C . GLY A 1 81 ? -2.368 -11.956 -15.653 1.00 87.69 81 GLY A C 1
ATOM 663 O O . GLY A 1 81 ? -3.366 -12.320 -15.037 1.00 87.69 81 GLY A O 1
ATOM 664 N N . CYS A 1 82 ? -1.804 -10.762 -15.446 1.00 87.75 82 CYS A N 1
ATOM 665 C CA . CYS A 1 82 ? -2.264 -9.777 -14.464 1.00 87.75 82 CYS A CA 1
ATOM 666 C C . CYS A 1 82 ? -2.050 -8.342 -14.981 1.00 87.75 82 CYS A C 1
ATOM 668 O O . CYS A 1 82 ? -1.249 -7.595 -14.408 1.00 87.75 82 CYS A O 1
ATOM 670 N N . PRO A 1 83 ? -2.770 -7.924 -16.039 1.00 91.25 83 PRO A N 1
ATOM 671 C CA . PRO A 1 83 ? -2.612 -6.591 -16.621 1.00 91.25 83 PRO A CA 1
ATOM 672 C C . PRO A 1 83 ? -2.924 -5.462 -15.624 1.00 91.25 83 PRO A C 1
ATOM 674 O O . PRO A 1 83 ? -2.346 -4.385 -15.723 1.00 91.25 83 PRO A O 1
ATOM 677 N N . ASP A 1 84 ? -3.744 -5.724 -14.603 1.00 90.62 84 ASP A N 1
ATOM 678 C CA . ASP A 1 84 ? -4.094 -4.761 -13.546 1.00 90.62 84 ASP A CA 1
ATOM 679 C C . ASP A 1 84 ? -2.919 -4.364 -12.631 1.00 90.62 84 ASP A C 1
ATOM 681 O O . ASP A 1 84 ? -3.037 -3.420 -11.842 1.00 90.62 84 ASP A O 1
ATOM 685 N N . LEU A 1 85 ? -1.793 -5.086 -12.698 1.00 92.50 85 LEU A N 1
ATOM 686 C CA . LEU A 1 85 ? -0.544 -4.711 -12.026 1.00 92.50 85 LEU A CA 1
ATOM 687 C C . LEU A 1 85 ? 0.273 -3.692 -12.824 1.00 92.50 85 LEU A C 1
ATOM 689 O O . LEU A 1 85 ? 1.170 -3.053 -12.271 1.00 92.50 85 LEU A O 1
ATOM 693 N N . ILE A 1 86 ? -0.015 -3.537 -14.114 1.00 95.12 86 ILE A N 1
ATOM 694 C CA . ILE A 1 86 ? 0.712 -2.626 -14.987 1.00 95.12 86 ILE A CA 1
ATOM 695 C C . ILE A 1 86 ? 0.231 -1.206 -14.688 1.00 95.12 86 ILE A C 1
ATOM 697 O O . ILE A 1 86 ? -0.898 -0.827 -14.986 1.00 95.12 86 ILE A O 1
ATOM 701 N N . LEU A 1 87 ? 1.110 -0.398 -14.100 1.00 93.94 87 LEU A N 1
ATOM 702 C CA . LEU A 1 87 ? 0.867 1.028 -13.885 1.00 93.94 87 LEU A CA 1
ATOM 703 C C . LEU A 1 87 ? 1.117 1.804 -15.171 1.00 93.94 87 LEU A C 1
ATOM 705 O O . LEU A 1 87 ? 0.309 2.640 -15.580 1.00 93.94 87 LEU A O 1
ATOM 709 N N . TYR A 1 88 ? 2.230 1.478 -15.825 1.00 93.81 88 TYR A N 1
ATOM 710 C CA . TYR A 1 88 ? 2.627 2.078 -17.085 1.00 93.81 88 TYR A CA 1
ATOM 711 C C . TYR A 1 88 ? 3.206 1.031 -18.027 1.00 93.81 88 TYR A C 1
ATOM 713 O O . TYR A 1 88 ? 3.877 0.093 -17.597 1.00 93.81 88 TYR A O 1
ATOM 721 N N . GLU A 1 89 ? 2.995 1.228 -19.318 1.00 94.00 89 GLU A N 1
ATOM 722 C CA . GLU A 1 89 ? 3.538 0.385 -20.379 1.00 94.00 89 GLU A CA 1
ATOM 723 C C . GLU A 1 89 ? 4.073 1.261 -21.503 1.00 94.00 89 GLU A C 1
ATOM 725 O O . GLU A 1 89 ? 3.564 2.354 -21.749 1.00 94.00 89 GLU A O 1
ATOM 730 N N . GLY A 1 90 ? 5.107 0.800 -22.194 1.00 90.44 90 GLY A N 1
ATOM 731 C CA . GLY A 1 90 ? 5.648 1.565 -23.297 1.00 90.44 90 GLY A CA 1
ATOM 732 C C . GLY A 1 90 ? 6.783 0.882 -24.029 1.00 90.44 90 GLY A C 1
ATOM 733 O O . GLY A 1 90 ? 7.062 -0.304 -23.840 1.00 90.44 90 GLY A O 1
ATOM 734 N N . TRP A 1 91 ? 7.444 1.668 -24.871 1.00 90.06 91 TRP A N 1
ATOM 735 C CA . TRP A 1 91 ? 8.632 1.253 -25.601 1.00 90.06 91 TRP A CA 1
ATOM 736 C C . TRP A 1 91 ? 9.667 2.375 -25.657 1.00 90.06 91 TRP A C 1
ATOM 738 O O . TRP A 1 91 ? 9.350 3.562 -25.527 1.00 90.06 91 TRP A O 1
ATOM 748 N N . CYS A 1 92 ? 10.916 1.967 -25.835 1.00 85.12 92 CYS A N 1
ATOM 749 C CA . CYS A 1 92 ? 12.067 2.834 -26.018 1.00 85.12 92 CYS A CA 1
ATOM 750 C C . CYS A 1 92 ? 12.751 2.497 -27.341 1.00 85.12 92 CYS A C 1
ATOM 752 O O . CYS A 1 92 ? 12.822 1.325 -27.717 1.00 85.12 92 CYS A O 1
ATOM 754 N N . ASP A 1 93 ? 13.256 3.520 -28.018 1.00 86.25 93 ASP A N 1
ATOM 755 C CA . ASP A 1 93 ? 14.198 3.407 -29.126 1.00 86.25 93 ASP A CA 1
ATOM 756 C C . ASP A 1 93 ? 15.460 4.184 -28.747 1.00 86.25 93 ASP A C 1
ATOM 758 O O . ASP A 1 93 ? 15.473 5.418 -28.759 1.00 86.25 93 ASP A O 1
ATOM 762 N N . GLU A 1 94 ? 16.514 3.458 -28.370 1.00 77.88 94 GLU A N 1
ATOM 763 C CA . GLU A 1 94 ? 17.791 4.060 -27.976 1.00 77.88 94 GLU A CA 1
ATOM 764 C C . GLU A 1 94 ? 18.475 4.778 -29.144 1.00 77.88 94 GLU A C 1
ATOM 766 O O . GLU A 1 94 ? 19.104 5.814 -28.935 1.00 77.88 94 GLU A O 1
ATOM 771 N N . GLY A 1 95 ? 18.317 4.273 -30.372 1.00 80.31 95 GLY A N 1
ATOM 772 C CA . GLY A 1 95 ? 18.905 4.875 -31.568 1.00 80.31 95 GLY A CA 1
ATOM 773 C C . GLY A 1 95 ? 18.266 6.218 -31.918 1.00 80.31 95 GLY A C 1
ATOM 774 O O . GLY A 1 95 ? 18.959 7.147 -32.328 1.00 80.31 95 GLY A O 1
ATOM 775 N N . ALA A 1 96 ? 16.954 6.341 -31.710 1.00 81.44 96 ALA A N 1
ATOM 776 C CA . ALA A 1 96 ? 16.205 7.578 -31.934 1.00 81.44 96 ALA A CA 1
ATOM 777 C C . ALA A 1 96 ? 16.100 8.479 -30.688 1.00 81.44 96 ALA A C 1
ATOM 779 O O . ALA A 1 96 ? 15.549 9.577 -30.778 1.00 81.44 96 ALA A O 1
ATOM 780 N N . ASN A 1 97 ? 16.594 8.026 -29.528 1.00 79.38 97 ASN A N 1
ATOM 781 C CA . ASN A 1 97 ? 16.374 8.655 -28.221 1.00 79.38 97 ASN A CA 1
ATOM 782 C C . ASN A 1 97 ? 14.884 8.971 -27.967 1.00 79.38 97 ASN A C 1
ATOM 784 O O . ASN A 1 97 ? 14.522 10.048 -27.482 1.00 79.38 97 ASN A O 1
ATOM 788 N N . GLN A 1 98 ? 14.008 8.036 -28.344 1.00 83.44 98 GLN A N 1
ATOM 789 C CA . GLN A 1 98 ? 12.562 8.199 -28.262 1.00 83.44 98 GLN A CA 1
ATOM 790 C C . GLN A 1 98 ? 11.980 7.293 -27.182 1.00 83.44 98 GLN A C 1
ATOM 792 O O . GLN A 1 98 ? 12.272 6.100 -27.117 1.00 83.44 98 GLN A O 1
ATOM 797 N N . ILE A 1 99 ? 11.115 7.871 -26.351 1.00 84.00 99 ILE A N 1
ATOM 798 C CA . ILE A 1 99 ? 10.406 7.167 -25.287 1.00 84.00 99 ILE A CA 1
ATOM 799 C C . ILE A 1 99 ? 8.910 7.403 -25.456 1.00 84.00 99 ILE A C 1
ATOM 801 O O . ILE A 1 99 ? 8.461 8.547 -25.535 1.00 84.00 99 ILE A O 1
ATOM 805 N N . MET A 1 100 ? 8.138 6.319 -25.450 1.00 88.25 100 MET A N 1
ATOM 806 C CA . MET A 1 100 ? 6.685 6.361 -25.331 1.00 88.25 100 MET A CA 1
ATOM 807 C C . MET A 1 100 ? 6.276 5.661 -24.036 1.00 88.25 100 MET A C 1
ATOM 809 O O . MET A 1 100 ? 6.692 4.532 -23.790 1.00 88.25 100 MET A O 1
ATOM 813 N N . LEU A 1 101 ? 5.450 6.325 -23.225 1.00 89.56 101 LEU A N 1
ATOM 814 C CA . LEU A 1 101 ? 4.914 5.793 -21.976 1.00 89.56 101 LEU A CA 1
ATOM 815 C C . LEU A 1 101 ? 3.405 6.038 -21.914 1.00 89.56 101 LEU A C 1
ATOM 817 O O . LEU A 1 101 ? 2.953 7.182 -21.926 1.00 89.56 101 LEU A O 1
ATOM 821 N N . GLU A 1 102 ? 2.638 4.967 -21.796 1.00 91.50 102 GLU A N 1
ATOM 822 C CA . GLU A 1 102 ? 1.197 4.986 -21.587 1.00 91.50 102 GLU A CA 1
ATOM 823 C C . GLU A 1 102 ? 0.882 4.657 -20.123 1.00 91.50 102 GLU A C 1
ATOM 825 O O . GLU A 1 102 ? 1.494 3.776 -19.522 1.00 91.50 102 GLU A O 1
ATOM 830 N N . GLU A 1 103 ? -0.074 5.372 -19.534 1.00 91.19 103 GLU A N 1
ATOM 831 C CA . GLU A 1 103 ? -0.584 5.082 -18.192 1.00 91.19 103 GLU A CA 1
ATOM 832 C C . GLU A 1 103 ? -1.742 4.097 -18.308 1.00 91.19 103 GLU A C 1
ATOM 834 O O . GLU A 1 103 ? -2.776 4.418 -18.888 1.00 91.19 103 GLU A O 1
ATOM 839 N N . LYS A 1 104 ? -1.550 2.895 -17.766 1.00 93.19 104 LYS A N 1
ATOM 840 C CA . LYS A 1 104 ? -2.545 1.817 -17.792 1.00 93.19 104 LYS A CA 1
ATOM 841 C C . LYS A 1 104 ? -3.433 1.846 -16.557 1.00 93.19 104 LYS A C 1
ATOM 843 O O . LYS A 1 104 ? -4.630 1.589 -16.650 1.00 93.19 104 LYS A O 1
ATOM 848 N N . LYS A 1 105 ? -2.860 2.223 -15.412 1.00 88.50 105 LYS A N 1
ATOM 849 C CA . LYS A 1 105 ? -3.570 2.308 -14.138 1.00 88.50 105 LYS A CA 1
ATOM 850 C C . LYS A 1 105 ? -3.141 3.539 -13.359 1.00 88.50 105 LYS A C 1
ATOM 852 O O . LYS A 1 105 ? -1.980 3.691 -12.982 1.00 88.50 105 LYS A O 1
ATOM 857 N N . LYS A 1 106 ? -4.123 4.384 -13.050 1.00 83.69 106 LYS A N 1
ATOM 858 C CA . LYS A 1 106 ? -3.935 5.543 -12.183 1.00 83.69 106 LYS A CA 1
ATOM 859 C C . LYS A 1 106 ? -4.032 5.117 -10.723 1.00 83.69 106 LYS A C 1
ATOM 861 O O . LYS A 1 106 ? -5.080 4.657 -10.276 1.00 83.69 106 LYS A O 1
ATOM 866 N N . VAL A 1 107 ? -2.957 5.317 -9.968 1.00 79.94 107 VAL A N 1
ATOM 867 C CA . VAL A 1 107 ? -2.935 5.099 -8.515 1.00 79.94 107 VAL A CA 1
ATOM 868 C C . VAL A 1 107 ? -2.935 6.449 -7.812 1.00 79.94 107 VAL A C 1
ATOM 870 O O . VAL A 1 107 ? -2.170 7.347 -8.168 1.00 79.94 107 VAL A O 1
ATOM 873 N N . ASN A 1 108 ? -3.803 6.604 -6.811 1.00 82.00 108 ASN A N 1
ATOM 874 C CA . ASN A 1 108 ? -3.780 7.791 -5.969 1.00 82.00 108 ASN A CA 1
ATOM 875 C C . ASN A 1 108 ? -2.692 7.652 -4.900 1.00 82.00 108 ASN A C 1
ATOM 877 O O . ASN A 1 108 ? -2.909 7.090 -3.827 1.00 82.00 108 ASN A O 1
ATOM 881 N N . TRP A 1 109 ? -1.518 8.182 -5.217 1.00 78.81 109 TRP A N 1
ATOM 882 C CA . TRP A 1 109 ? -0.377 8.213 -4.310 1.00 78.81 109 TRP A CA 1
ATOM 883 C C . TRP A 1 109 ? -0.463 9.314 -3.247 1.00 78.81 109 TRP A C 1
ATOM 885 O O . TRP A 1 109 ? 0.285 9.271 -2.271 1.00 78.81 109 TRP A O 1
ATOM 895 N N . ASP A 1 110 ? -1.372 10.282 -3.405 1.00 82.62 110 ASP A N 1
ATOM 896 C CA . ASP A 1 110 ? -1.574 11.375 -2.451 1.00 82.62 110 ASP A CA 1
ATOM 897 C C . ASP A 1 110 ? -2.511 10.931 -1.324 1.00 82.62 110 ASP A C 1
ATOM 899 O O . ASP A 1 110 ? -3.669 11.329 -1.196 1.00 82.62 110 ASP A O 1
ATOM 903 N N . THR A 1 111 ? -2.011 9.986 -0.535 1.00 88.12 111 THR A N 1
ATOM 904 C CA . THR A 1 111 ? -2.719 9.481 0.634 1.00 88.12 111 THR A CA 1
ATOM 905 C C . THR A 1 111 ? -2.576 10.454 1.788 1.00 88.12 111 THR A C 1
ATOM 907 O O . THR A 1 111 ? -1.466 10.735 2.242 1.00 88.12 111 THR A O 1
ATOM 910 N N . GLN A 1 112 ? -3.714 10.909 2.310 1.00 92.50 112 GLN A N 1
ATOM 911 C CA . GLN A 1 112 ? -3.748 11.723 3.516 1.00 92.50 112 GLN A CA 1
ATOM 912 C C . GLN A 1 112 ? -3.083 10.980 4.679 1.00 92.50 112 GLN A C 1
ATOM 914 O O . GLN A 1 112 ? -3.466 9.857 5.008 1.00 92.50 112 GLN A O 1
ATOM 919 N N . ILE A 1 113 ? -2.112 11.640 5.312 1.00 95.06 113 ILE A N 1
ATOM 920 C CA . ILE A 1 113 ? -1.489 11.168 6.547 1.00 95.06 113 ILE A CA 1
ATOM 921 C C . ILE A 1 113 ? -2.213 11.801 7.732 1.00 95.06 113 ILE A C 1
ATOM 923 O O . ILE A 1 113 ? -2.079 12.996 7.991 1.00 95.06 113 ILE A O 1
ATOM 927 N N . PHE A 1 114 ? -2.982 10.997 8.456 1.00 97.25 114 PHE A N 1
ATOM 928 C CA . PHE A 1 114 ? -3.738 11.435 9.623 1.00 97.25 114 PHE A CA 1
ATOM 929 C C . PHE A 1 114 ? -2.849 11.601 10.858 1.00 97.25 114 PHE A C 1
ATOM 931 O O . PHE A 1 114 ? -1.948 10.802 11.133 1.00 97.25 114 PHE A O 1
ATOM 938 N N . SER A 1 115 ? -3.157 12.613 11.664 1.00 98.06 115 SER A N 1
ATOM 939 C CA . SER A 1 115 ? -2.647 12.753 13.025 1.00 98.06 115 SER A CA 1
ATOM 940 C C . SER A 1 115 ? -3.245 11.693 13.958 1.00 98.06 115 SER A C 1
ATOM 942 O O . SER A 1 115 ? -4.303 11.116 13.698 1.00 98.06 115 SER A O 1
ATOM 944 N N . GLN A 1 116 ? -2.602 11.465 15.107 1.00 98.31 116 GLN A N 1
ATOM 945 C CA . GLN A 1 116 ? -3.132 10.545 16.119 1.00 98.31 116 GLN A CA 1
ATOM 946 C C . GLN A 1 116 ? -4.552 10.934 16.571 1.00 98.31 116 GLN A C 1
ATOM 948 O O . GLN A 1 116 ? -5.389 10.057 16.772 1.00 98.31 116 GLN A O 1
ATOM 953 N N . ALA A 1 117 ? -4.831 12.232 16.728 1.00 98.38 117 ALA A N 1
ATOM 954 C CA . ALA A 1 117 ? -6.141 12.715 17.162 1.00 98.38 117 ALA A CA 1
ATOM 955 C C . ALA A 1 117 ? -7.234 12.431 16.120 1.00 98.38 117 ALA A C 1
ATOM 957 O O . ALA A 1 117 ? -8.343 12.037 16.476 1.00 98.38 117 ALA A O 1
ATOM 958 N N . GLU A 1 118 ? -6.921 12.575 14.832 1.00 98.50 118 GLU A N 1
ATOM 959 C CA . GLU A 1 118 ? -7.858 12.273 13.746 1.00 98.50 118 GLU A CA 1
ATOM 960 C C . GLU A 1 118 ? -8.136 10.776 13.637 1.00 98.50 118 GLU A C 1
ATOM 962 O O . GLU A 1 118 ? -9.295 10.387 13.509 1.00 98.50 118 GLU A O 1
ATOM 967 N N . ILE A 1 119 ? -7.099 9.941 13.760 1.00 98.69 119 ILE A N 1
ATOM 968 C CA . ILE A 1 119 ? -7.247 8.481 13.802 1.00 98.69 119 ILE A CA 1
ATOM 969 C C . ILE A 1 119 ? -8.139 8.081 14.980 1.00 98.69 119 ILE A C 1
ATOM 971 O O . ILE A 1 119 ? -9.084 7.314 14.809 1.00 98.69 119 ILE A O 1
ATOM 975 N N . GLN A 1 120 ? -7.878 8.628 16.172 1.00 98.69 120 GLN A N 1
ATOM 976 C CA . GLN A 1 120 ? -8.693 8.357 17.356 1.00 98.69 120 GLN A CA 1
ATOM 977 C C . GLN A 1 120 ? -10.157 8.738 17.118 1.00 98.69 120 GLN A C 1
ATOM 979 O O . GLN A 1 120 ? -11.042 7.923 17.374 1.00 98.69 120 GLN A O 1
ATOM 984 N N . ARG A 1 121 ? -10.406 9.935 16.575 1.00 98.62 121 ARG A N 1
ATOM 985 C CA . ARG A 1 121 ? -11.755 10.420 16.266 1.00 98.62 121 ARG A CA 1
ATOM 986 C C . ARG A 1 121 ? -12.487 9.497 15.293 1.00 98.62 121 ARG A C 1
ATOM 988 O O . ARG A 1 121 ? -13.662 9.224 15.500 1.00 98.62 121 ARG A O 1
ATOM 995 N N . GLN A 1 122 ? -11.811 9.002 14.257 1.00 98.56 122 GLN A N 1
ATOM 996 C CA . GLN A 1 122 ? -12.412 8.065 13.305 1.00 98.56 122 GLN A CA 1
ATOM 997 C C . GLN A 1 122 ? -12.758 6.716 13.953 1.00 98.56 122 GLN A C 1
ATOM 999 O O . GLN A 1 122 ? -13.834 6.182 13.706 1.00 98.56 122 GLN A O 1
ATOM 1004 N N . ILE A 1 123 ? -11.896 6.192 14.829 1.00 98.50 123 ILE A N 1
ATOM 1005 C CA . ILE A 1 123 ? -12.174 4.954 15.577 1.00 98.50 123 ILE A CA 1
ATOM 1006 C C . ILE A 1 123 ? -13.373 5.141 16.520 1.00 98.50 123 ILE A C 1
ATOM 1008 O O . ILE A 1 123 ? -14.237 4.274 16.615 1.00 98.50 123 ILE A O 1
ATOM 1012 N N . GLU A 1 124 ? -13.442 6.271 17.223 1.00 98.19 124 GLU A N 1
ATOM 1013 C CA . GLU A 1 124 ? -14.541 6.589 18.145 1.00 98.19 124 GLU A CA 1
ATOM 1014 C C . GLU A 1 124 ? -15.865 6.890 17.430 1.00 98.19 124 GLU A C 1
ATOM 1016 O O . GLU A 1 124 ? -16.930 6.773 18.042 1.00 98.19 124 GLU A O 1
ATOM 1021 N N . ALA A 1 125 ? -15.811 7.248 16.145 1.00 98.19 125 ALA A N 1
ATOM 1022 C CA . ALA A 1 125 ? -16.986 7.469 15.312 1.00 98.19 125 ALA A CA 1
ATOM 1023 C C . ALA A 1 125 ? -17.694 6.168 14.896 1.00 98.19 125 ALA A C 1
ATOM 1025 O O . ALA A 1 125 ? -18.835 6.240 14.445 1.00 98.19 125 ALA A O 1
ATOM 1026 N N . LEU A 1 126 ? -17.075 4.994 15.076 1.00 97.88 126 LEU A N 1
ATOM 1027 C CA . LEU A 1 126 ? -17.722 3.705 14.820 1.00 97.88 126 LEU A CA 1
ATOM 1028 C C . LEU A 1 126 ? -18.905 3.497 15.780 1.00 97.88 126 LEU A C 1
ATOM 1030 O O . LEU A 1 126 ? -18.745 3.548 17.004 1.00 97.88 126 LEU A O 1
ATOM 1034 N N . ARG A 1 127 ? -20.102 3.268 15.227 1.00 95.62 127 ARG A N 1
ATOM 1035 C CA . ARG A 1 127 ? -21.353 3.113 15.999 1.00 95.62 127 ARG A CA 1
ATOM 1036 C C . ARG A 1 127 ? -21.957 1.722 15.902 1.00 95.62 127 ARG A C 1
ATOM 1038 O O . ARG A 1 127 ? -22.470 1.218 16.896 1.00 95.62 127 ARG A O 1
ATOM 1045 N N . GLU A 1 128 ? -21.898 1.120 14.724 1.00 96.19 128 GLU A N 1
ATOM 1046 C CA . GLU A 1 128 ? -22.590 -0.132 14.437 1.00 96.19 128 GLU A CA 1
ATOM 1047 C C . GLU A 1 128 ? -21.673 -1.331 14.711 1.00 96.19 128 GLU A C 1
ATOM 1049 O O . GLU A 1 128 ? -20.518 -1.319 14.271 1.00 96.19 128 GLU A O 1
ATOM 1054 N N . PRO A 1 129 ? -22.133 -2.363 15.438 1.00 96.31 129 PRO A N 1
ATOM 1055 C CA . PRO A 1 129 ? -21.406 -3.621 15.588 1.00 96.31 129 PRO A CA 1
ATOM 1056 C C . PRO A 1 129 ? -20.931 -4.158 14.228 1.00 96.31 129 PRO A C 1
ATOM 1058 O O . PRO A 1 129 ? -21.726 -4.317 13.308 1.00 96.31 129 PRO A O 1
ATOM 1061 N N . GLY A 1 130 ? -19.630 -4.412 14.087 1.00 95.69 130 GLY A N 1
ATOM 1062 C CA . GLY A 1 130 ? -19.013 -4.849 12.829 1.00 95.69 130 GLY A CA 1
ATOM 1063 C C . GLY A 1 130 ? -18.628 -3.725 11.863 1.00 95.69 130 GLY A C 1
ATOM 1064 O O . GLY A 1 130 ? -18.001 -4.010 10.845 1.00 95.69 130 GLY A O 1
ATOM 1065 N N . SER A 1 131 ? -18.937 -2.458 12.167 1.00 97.06 131 SER A N 1
ATOM 1066 C CA . SER A 1 131 ? -18.445 -1.321 11.376 1.00 97.06 131 SER A CA 1
ATOM 1067 C C . SER A 1 131 ? -16.929 -1.183 11.475 1.00 97.06 131 SER A C 1
ATOM 1069 O O . SER A 1 131 ? -16.312 -1.530 12.490 1.00 97.06 131 SER A O 1
ATOM 1071 N N . ARG A 1 132 ? -16.321 -0.683 10.394 1.00 97.31 132 ARG A N 1
ATOM 1072 C CA . ARG A 1 132 ? -14.870 -0.672 10.201 1.00 97.31 132 ARG A CA 1
ATOM 1073 C C . ARG A 1 132 ? -14.373 0.681 9.727 1.00 97.31 132 ARG A C 1
ATOM 1075 O O . ARG A 1 132 ? -15.052 1.384 8.986 1.00 97.31 132 ARG A O 1
ATOM 1082 N N . VAL A 1 133 ? -13.138 0.984 10.097 1.00 97.81 133 VAL A N 1
ATOM 1083 C CA . VAL A 1 133 ? -12.307 2.018 9.478 1.00 97.81 133 VAL A CA 1
ATOM 1084 C C . VAL A 1 133 ? -10.932 1.427 9.203 1.00 97.81 133 VAL A C 1
ATOM 1086 O O . VAL A 1 133 ? -10.501 0.517 9.914 1.00 97.81 133 VAL A O 1
ATOM 1089 N N . PHE A 1 134 ? -10.230 1.915 8.184 1.00 97.12 134 PHE A N 1
ATOM 1090 C CA . PHE A 1 134 ? -8.874 1.464 7.904 1.00 97.12 134 PHE A CA 1
ATOM 1091 C C . PHE A 1 134 ? -7.922 2.615 7.598 1.00 97.12 134 PHE A C 1
ATOM 1093 O O . PHE A 1 134 ? -8.330 3.700 7.190 1.00 97.12 134 PHE A O 1
ATOM 1100 N N . PHE A 1 135 ? -6.635 2.349 7.797 1.00 97.06 135 PHE A N 1
ATOM 1101 C CA . PHE A 1 135 ? -5.549 3.298 7.600 1.00 97.06 135 PHE A CA 1
ATOM 1102 C C . PHE A 1 135 ? -4.405 2.595 6.886 1.00 97.06 135 PHE A C 1
ATOM 1104 O O . PHE A 1 135 ? -3.942 1.555 7.351 1.00 97.06 135 PHE A O 1
ATOM 1111 N N . TYR A 1 136 ? -3.933 3.160 5.778 1.00 96.38 136 TYR A N 1
ATOM 1112 C CA . TYR A 1 136 ? -2.783 2.607 5.069 1.00 96.38 136 TYR A CA 1
ATOM 1113 C C . TYR A 1 136 ? -1.528 2.641 5.937 1.00 96.38 136 TYR A C 1
ATOM 1115 O O . TYR A 1 136 ? -1.374 3.526 6.782 1.00 96.38 136 TYR A O 1
ATOM 1123 N N . THR A 1 137 ? -0.599 1.724 5.696 1.00 95.00 137 THR A N 1
ATOM 1124 C CA . THR A 1 137 ? 0.637 1.626 6.475 1.00 95.00 137 THR A CA 1
ATOM 1125 C C . THR A 1 137 ? 1.875 1.563 5.596 1.00 95.00 137 THR A C 1
ATOM 1127 O O . THR A 1 137 ? 1.835 1.009 4.500 1.00 95.00 137 THR A O 1
ATOM 1130 N N . ASN A 1 138 ? 2.983 2.126 6.084 1.00 93.06 138 ASN A N 1
ATOM 1131 C CA . ASN A 1 138 ? 4.290 2.082 5.416 1.00 93.06 138 ASN A CA 1
ATOM 1132 C C . ASN A 1 138 ? 5.255 1.047 6.008 1.00 93.06 138 ASN A C 1
ATOM 1134 O O . ASN A 1 138 ? 6.353 0.854 5.493 1.00 93.06 138 ASN A O 1
ATOM 1138 N N . ARG A 1 139 ? 4.858 0.387 7.097 1.00 90.44 139 ARG A N 1
ATOM 1139 C CA . ARG A 1 139 ? 5.610 -0.679 7.760 1.00 90.44 139 ARG A CA 1
ATOM 1140 C C . ARG A 1 139 ? 4.651 -1.664 8.416 1.00 90.44 139 ARG A C 1
ATOM 1142 O O . ARG A 1 139 ? 3.568 -1.279 8.853 1.00 90.44 139 ARG A O 1
ATOM 1149 N N . GLY A 1 140 ? 5.061 -2.924 8.499 1.00 85.75 140 GLY A N 1
ATOM 1150 C CA . GLY A 1 140 ? 4.232 -4.022 8.990 1.00 85.75 140 GLY A CA 1
ATOM 1151 C C . GLY A 1 140 ? 4.381 -5.263 8.114 1.00 85.75 140 GLY A C 1
ATOM 1152 O O . GLY A 1 140 ? 5.260 -5.318 7.261 1.00 85.75 140 GLY A O 1
ATOM 1153 N N . GLY A 1 141 ? 3.536 -6.266 8.350 1.00 82.38 141 GLY A N 1
ATOM 1154 C CA . GLY A 1 141 ? 3.613 -7.562 7.661 1.00 82.38 141 GLY A CA 1
ATOM 1155 C C . GLY A 1 141 ? 2.700 -7.714 6.443 1.00 82.38 141 GLY A C 1
ATOM 1156 O O . GLY A 1 141 ? 2.591 -8.816 5.921 1.00 82.38 141 GLY A O 1
ATOM 1157 N N . LYS A 1 142 ? 1.992 -6.659 6.039 1.00 93.38 142 LYS A N 1
ATOM 1158 C CA . LYS A 1 142 ? 1.056 -6.681 4.910 1.00 93.38 142 LYS A CA 1
ATOM 1159 C C . LYS A 1 142 ? 1.572 -5.833 3.765 1.00 93.38 142 LYS A C 1
ATOM 1161 O O . LYS A 1 142 ? 2.492 -5.046 3.964 1.00 93.38 142 LYS A O 1
ATOM 1166 N N . HIS A 1 143 ? 1.018 -6.030 2.577 1.00 94.25 143 HIS A N 1
ATOM 1167 C CA . HIS A 1 143 ? 1.532 -5.471 1.335 1.00 94.25 143 HIS A CA 1
ATOM 1168 C C . HIS A 1 143 ? 0.466 -4.709 0.553 1.00 94.25 143 HIS A C 1
AT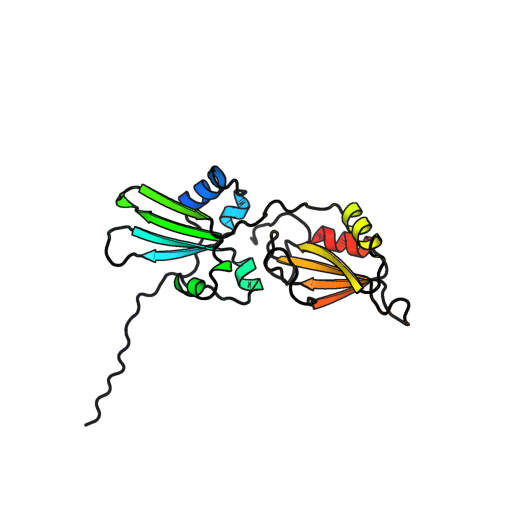OM 1170 O O . HIS A 1 143 ? -0.738 -4.829 0.789 1.00 94.25 143 HIS A O 1
ATOM 1176 N N . GLY A 1 144 ? 0.943 -3.913 -0.396 1.00 92.00 144 GLY A N 1
ATOM 1177 C CA . GLY A 1 144 ? 0.113 -3.154 -1.317 1.00 92.00 144 GLY A CA 1
ATOM 1178 C C . GLY A 1 144 ? -0.339 -1.817 -0.750 1.00 92.00 144 GLY A C 1
ATOM 1179 O O . GLY A 1 144 ? 0.172 -1.321 0.261 1.00 92.00 144 GLY A O 1
ATOM 1180 N N . GLY A 1 145 ? -1.299 -1.218 -1.443 1.00 91.00 145 GLY A N 1
ATOM 1181 C CA . GLY A 1 145 ? -1.789 0.115 -1.136 1.00 91.00 145 GLY A CA 1
ATOM 1182 C C . GLY A 1 145 ? -0.770 1.235 -1.382 1.00 91.00 145 GLY A C 1
ATOM 1183 O O . GLY A 1 145 ? 0.400 1.007 -1.692 1.00 91.00 145 GLY A O 1
ATOM 1184 N N . PRO A 1 146 ? -1.208 2.487 -1.211 1.00 89.31 146 PRO A N 1
ATOM 1185 C CA . PRO A 1 146 ? -0.431 3.667 -1.587 1.00 89.31 146 PRO A CA 1
ATOM 1186 C C . PRO A 1 146 ? 0.800 3.896 -0.695 1.00 89.31 146 PRO A C 1
ATOM 1188 O O . PRO A 1 146 ? 1.772 4.516 -1.126 1.00 89.31 146 PRO A O 1
ATOM 1191 N N . LEU A 1 147 ? 0.789 3.370 0.536 1.00 90.56 147 LEU A N 1
ATOM 1192 C CA . LEU A 1 147 ? 1.925 3.433 1.462 1.00 90.56 147 LEU A CA 1
ATOM 1193 C C . LEU A 1 147 ? 2.818 2.180 1.406 1.00 90.56 147 LEU A C 1
ATOM 1195 O O . LEU A 1 147 ? 3.861 2.147 2.052 1.00 90.56 147 LEU A O 1
ATOM 1199 N N . GLY A 1 148 ? 2.456 1.184 0.591 1.00 90.75 148 GLY A N 1
ATOM 1200 C CA . GLY A 1 148 ? 3.278 0.018 0.263 1.00 90.75 148 GLY A CA 1
ATOM 1201 C C . GLY A 1 148 ? 3.207 -1.160 1.238 1.00 90.75 148 GLY A C 1
ATOM 1202 O O . GLY A 1 148 ? 3.655 -2.244 0.875 1.00 90.75 148 GLY A O 1
ATOM 1203 N N . MET A 1 149 ? 2.651 -0.994 2.444 1.00 93.06 149 MET A N 1
ATOM 1204 C CA . MET A 1 149 ? 2.573 -2.070 3.443 1.00 93.06 149 MET A CA 1
ATOM 1205 C C . MET A 1 149 ? 1.144 -2.365 3.913 1.00 93.06 149 MET A C 1
ATOM 1207 O O . MET A 1 149 ? 0.910 -2.645 5.091 1.00 93.06 149 MET A O 1
ATOM 1211 N N . GLY A 1 150 ? 0.177 -2.290 2.998 1.00 94.81 150 GLY A N 1
ATOM 1212 C CA . GLY A 1 150 ? -1.214 -2.645 3.257 1.00 94.81 150 GLY A CA 1
ATOM 1213 C C . GLY A 1 150 ? -1.941 -1.618 4.126 1.00 94.81 150 GLY A C 1
ATOM 1214 O O . GLY A 1 150 ? -1.753 -0.405 3.978 1.00 94.81 150 GLY A O 1
ATOM 1215 N N . ALA A 1 151 ? -2.805 -2.107 5.013 1.00 96.81 151 ALA A N 1
ATOM 1216 C CA . ALA A 1 151 ? -3.574 -1.282 5.933 1.00 96.81 151 ALA A CA 1
ATOM 1217 C C . ALA A 1 151 ? -3.775 -1.942 7.300 1.00 96.81 151 ALA A C 1
ATOM 1219 O O . ALA A 1 151 ? -3.813 -3.166 7.445 1.00 96.81 151 ALA A O 1
ATOM 1220 N N . VAL A 1 152 ? -3.994 -1.101 8.306 1.00 97.38 152 VAL A N 1
ATOM 1221 C CA . VAL A 1 152 ? -4.629 -1.496 9.561 1.00 97.38 152 VAL A CA 1
ATOM 1222 C C . VAL A 1 152 ? -6.130 -1.313 9.425 1.00 97.38 152 VAL A C 1
ATOM 1224 O O . VAL A 1 152 ? -6.574 -0.224 9.077 1.00 97.38 152 VAL A O 1
ATOM 1227 N N . VAL A 1 153 ? -6.902 -2.335 9.784 1.00 97.75 153 VAL A N 1
ATOM 1228 C CA . VAL A 1 153 ? -8.363 -2.275 9.892 1.00 97.75 153 VAL A CA 1
ATOM 1229 C C . VAL A 1 153 ? -8.738 -2.290 11.372 1.00 97.75 153 VAL A C 1
ATOM 1231 O O . VAL A 1 153 ? -8.311 -3.171 12.120 1.00 97.75 153 VAL A O 1
ATOM 1234 N N . VAL A 1 154 ? -9.533 -1.316 11.803 1.00 98.06 154 VAL A N 1
ATOM 1235 C CA . VAL A 1 154 ? -10.126 -1.263 13.141 1.00 98.06 154 VAL A CA 1
ATOM 1236 C C . VAL A 1 154 ? -11.618 -1.520 13.006 1.00 98.06 154 VAL A C 1
ATOM 1238 O O . VAL A 1 154 ? -12.316 -0.794 12.303 1.00 98.06 154 VAL A O 1
ATOM 1241 N N . GLU A 1 155 ? -12.100 -2.549 13.688 1.00 98.00 155 GLU A N 1
ATOM 1242 C CA . GLU A 1 155 ? -13.499 -2.964 13.689 1.00 98.00 155 GLU A CA 1
ATOM 1243 C C . GLU A 1 155 ? -14.101 -2.770 15.079 1.00 98.00 155 GLU A C 1
ATOM 1245 O O . GLU A 1 155 ? -13.483 -3.133 16.087 1.00 98.00 155 GLU A O 1
ATOM 1250 N N . LEU A 1 156 ? -15.322 -2.238 15.144 1.00 98.06 156 LEU A N 1
ATOM 1251 C CA . LEU A 1 156 ? -16.119 -2.274 16.364 1.00 98.06 156 LEU A CA 1
ATOM 1252 C C . LEU A 1 156 ? -16.600 -3.711 16.591 1.00 98.06 156 LEU A C 1
ATOM 1254 O O . LEU A 1 156 ? -17.413 -4.221 15.825 1.00 98.06 156 LEU A O 1
ATOM 1258 N N . ASN A 1 157 ? -16.084 -4.365 17.631 1.00 96.94 157 ASN A N 1
ATOM 1259 C CA . ASN A 1 157 ? -16.298 -5.787 17.873 1.00 96.94 157 ASN A CA 1
ATOM 1260 C C . ASN A 1 157 ? -17.799 -6.104 18.013 1.00 96.94 157 ASN A C 1
ATOM 1262 O O . ASN A 1 157 ? -18.418 -5.624 18.969 1.00 96.94 157 ASN A O 1
ATOM 1266 N N . PRO A 1 158 ? -18.374 -6.949 17.134 1.00 95.44 158 PRO A N 1
ATOM 1267 C CA . PRO A 1 158 ? -19.780 -7.327 17.220 1.00 95.44 158 PRO A CA 1
ATOM 1268 C C . PRO A 1 158 ? -20.169 -8.012 18.532 1.00 95.44 158 PRO A C 1
ATOM 1270 O O . PRO A 1 158 ? -21.316 -7.930 18.958 1.00 95.44 158 PRO A O 1
ATOM 1273 N N . GLY A 1 159 ? -19.210 -8.681 19.178 1.00 93.19 159 GLY A N 1
ATOM 1274 C CA . GLY A 1 159 ? -19.416 -9.377 20.444 1.00 93.19 159 GLY A CA 1
ATOM 1275 C C . GLY A 1 159 ? -19.341 -8.482 21.681 1.00 93.19 159 GLY A C 1
ATOM 1276 O O . GLY A 1 159 ? -19.528 -8.987 22.781 1.00 93.19 159 GLY A O 1
ATOM 1277 N N . TYR A 1 160 ? -19.044 -7.183 21.561 1.00 92.19 160 TYR A N 1
ATOM 1278 C CA . TYR A 1 160 ? -18.961 -6.269 22.708 1.00 92.19 160 TYR A CA 1
ATOM 1279 C C . TYR A 1 160 ? -20.354 -5.726 23.106 1.00 92.19 160 TYR A C 1
ATOM 1281 O O . TYR A 1 160 ? -21.098 -5.314 22.217 1.00 92.19 160 TYR A O 1
ATOM 1289 N N . PRO A 1 161 ? -20.710 -5.628 24.409 1.00 89.62 161 PRO A N 1
ATOM 1290 C CA . PRO A 1 161 ? -19.895 -5.873 25.607 1.00 89.62 161 PRO A CA 1
ATOM 1291 C C . PRO A 1 161 ? -20.038 -7.294 26.196 1.00 89.62 161 PRO A C 1
ATOM 1293 O O . PRO A 1 161 ? -20.452 -7.468 27.340 1.00 89.62 161 PRO A O 1
ATOM 1296 N N . GLY A 1 162 ? -19.681 -8.329 25.436 1.00 89.31 162 GLY A N 1
ATOM 1297 C CA . GLY A 1 162 ? -19.604 -9.713 25.904 1.00 89.31 162 GLY A CA 1
ATOM 1298 C C . GLY A 1 162 ? -18.488 -9.961 26.927 1.00 89.31 162 GLY A C 1
ATOM 1299 O O . GLY A 1 162 ? -17.543 -9.180 27.079 1.00 89.31 162 GLY A O 1
ATOM 1300 N N . ARG A 1 163 ? -18.582 -11.084 27.651 1.00 87.00 163 ARG A N 1
ATOM 1301 C CA . ARG A 1 163 ? -17.616 -11.460 28.696 1.00 87.00 163 ARG A CA 1
ATOM 1302 C C . ARG A 1 163 ? -16.220 -11.636 28.088 1.00 87.00 163 ARG A C 1
ATOM 1304 O O . ARG A 1 163 ? -16.027 -12.489 27.236 1.00 87.00 163 ARG A O 1
ATOM 1311 N N . ASN A 1 164 ? -15.249 -10.864 28.578 1.00 87.94 164 ASN A N 1
ATOM 1312 C CA . ASN A 1 164 ? -13.854 -10.816 28.105 1.00 87.94 164 ASN A CA 1
ATOM 1313 C C . ASN A 1 164 ? -13.640 -10.256 26.685 1.00 87.94 164 ASN A C 1
ATOM 1315 O O . ASN A 1 164 ? -12.494 -10.199 26.232 1.00 87.94 164 ASN A O 1
ATOM 1319 N N . GLU A 1 165 ? -14.686 -9.768 26.018 1.00 94.12 165 GLU A N 1
ATOM 1320 C CA . GLU A 1 165 ? -14.563 -9.173 24.690 1.00 94.12 165 GLU A CA 1
ATOM 1321 C C . GLU A 1 165 ? -13.998 -7.752 24.763 1.00 94.12 165 GLU A C 1
ATOM 1323 O O . GLU A 1 165 ? -14.340 -6.945 25.634 1.00 94.12 165 GLU A O 1
ATOM 1328 N N . LYS A 1 166 ? -13.096 -7.429 23.833 1.00 97.00 166 LYS A N 1
ATOM 1329 C CA . LYS A 1 166 ? -12.578 -6.064 23.682 1.00 97.00 166 LYS A CA 1
ATOM 1330 C C . LYS A 1 166 ? -13.466 -5.276 22.733 1.00 97.00 166 LYS A C 1
ATOM 1332 O O . LYS A 1 166 ? -13.962 -5.834 21.765 1.00 97.00 166 LYS A O 1
ATOM 1337 N N . LYS A 1 167 ? -13.630 -3.977 22.978 1.00 97.62 167 LYS A N 1
ATOM 1338 C CA . LYS A 1 167 ? -14.488 -3.095 22.180 1.00 97.62 167 LYS A CA 1
ATOM 1339 C C . LYS A 1 167 ? -14.063 -3.035 20.715 1.00 97.62 167 LYS A C 1
ATOM 1341 O O . LYS A 1 167 ? -14.924 -3.032 19.848 1.00 97.62 167 LYS A O 1
ATOM 1346 N N . TYR A 1 168 ? -12.761 -2.998 20.441 1.00 98.31 168 TYR A N 1
ATOM 1347 C CA . TYR A 1 168 ? -12.241 -2.949 19.078 1.00 98.31 168 TYR A CA 1
ATOM 1348 C C . TYR A 1 168 ? -11.379 -4.169 18.768 1.00 98.31 168 TYR A C 1
ATOM 1350 O O . TYR A 1 168 ? -10.532 -4.552 19.585 1.00 98.31 168 TYR A O 1
ATOM 1358 N N . ASN A 1 169 ? -11.557 -4.720 17.569 1.00 97.88 169 ASN A N 1
ATOM 1359 C CA . ASN A 1 169 ? -10.651 -5.682 16.952 1.00 97.88 169 ASN A CA 1
ATOM 1360 C C . ASN A 1 169 ? -9.745 -4.945 15.960 1.00 97.88 169 ASN A C 1
ATOM 1362 O O . ASN A 1 169 ? -10.208 -4.094 15.203 1.00 97.88 169 ASN A O 1
ATOM 1366 N N . ILE A 1 170 ? -8.451 -5.253 15.985 1.00 97.62 170 ILE A N 1
ATOM 1367 C CA . ILE A 1 170 ? -7.451 -4.632 15.125 1.00 97.62 170 ILE A CA 1
ATOM 1368 C C . ILE A 1 170 ? -6.855 -5.720 14.240 1.00 97.62 170 ILE A C 1
ATOM 1370 O O . ILE A 1 170 ? -6.363 -6.732 14.746 1.00 97.62 170 ILE A O 1
ATOM 1374 N N . PHE A 1 171 ? -6.870 -5.486 12.934 1.00 97.19 171 PHE A N 1
ATOM 1375 C CA . PHE A 1 171 ? -6.350 -6.389 11.917 1.00 97.19 171 PHE A CA 1
ATOM 1376 C C . PHE A 1 171 ? -5.305 -5.682 11.060 1.00 97.19 171 PHE A C 1
ATOM 1378 O O . PHE A 1 171 ? -5.328 -4.459 10.916 1.00 97.19 171 PHE A O 1
ATOM 1385 N N . THR A 1 172 ? -4.414 -6.459 10.457 1.00 96.50 172 THR A N 1
ATOM 1386 C CA . THR A 1 172 ? -3.581 -6.012 9.339 1.00 96.50 172 THR A CA 1
ATOM 1387 C C . THR A 1 172 ? -4.050 -6.710 8.068 1.00 96.50 172 THR A C 1
ATOM 1389 O O . THR A 1 172 ? -4.214 -7.931 8.044 1.00 96.50 172 THR A O 1
ATOM 1392 N N . ALA A 1 173 ? -4.266 -5.955 6.998 1.00 96.75 173 ALA A N 1
ATOM 1393 C CA . ALA A 1 173 ? -4.745 -6.474 5.722 1.00 96.75 173 ALA A CA 1
ATOM 1394 C C . ALA A 1 173 ? -3.844 -6.030 4.568 1.00 96.75 173 ALA A C 1
ATOM 1396 O O . ALA A 1 173 ? -3.278 -4.934 4.595 1.00 96.75 173 ALA A O 1
ATOM 1397 N N . ASP A 1 174 ? -3.719 -6.898 3.565 1.00 96.94 174 ASP A N 1
ATOM 1398 C CA . ASP A 1 174 ? -3.167 -6.509 2.270 1.00 96.94 174 ASP A CA 1
ATOM 1399 C C . ASP A 1 174 ? -4.131 -5.514 1.612 1.00 96.94 174 ASP A C 1
ATOM 1401 O O . ASP A 1 174 ? -5.325 -5.511 1.915 1.00 96.94 174 ASP A O 1
ATOM 1405 N N . VAL A 1 175 ? -3.625 -4.643 0.745 1.00 95.25 175 VAL A N 1
ATOM 1406 C CA . VAL A 1 175 ? -4.447 -3.650 0.047 1.00 95.25 175 VAL A CA 1
ATOM 1407 C C . VAL A 1 175 ? -4.293 -3.827 -1.449 1.00 95.25 175 VAL A C 1
ATOM 1409 O O . VAL A 1 175 ? -3.195 -3.684 -1.984 1.00 95.25 175 VAL A O 1
ATOM 1412 N N . ILE A 1 176 ? -5.420 -4.055 -2.114 1.00 92.44 176 ILE A N 1
ATOM 1413 C CA . ILE A 1 176 ? -5.534 -4.151 -3.566 1.00 92.44 176 ILE A CA 1
ATOM 1414 C C . ILE A 1 176 ? -6.545 -3.093 -4.004 1.00 92.44 176 ILE A C 1
ATOM 1416 O O . ILE A 1 176 ? -7.603 -2.951 -3.398 1.00 92.44 176 ILE A O 1
ATOM 1420 N N . ASP A 1 177 ? -6.199 -2.307 -5.024 1.00 89.38 177 ASP A N 1
ATOM 1421 C CA . ASP A 1 177 ? -7.089 -1.285 -5.599 1.00 89.38 177 ASP A CA 1
ATOM 1422 C C . ASP A 1 177 ? -7.677 -0.324 -4.552 1.00 89.38 177 ASP A C 1
ATOM 1424 O O . ASP A 1 177 ? -8.852 0.035 -4.574 1.00 89.38 177 ASP A O 1
ATOM 1428 N N . MET A 1 178 ? -6.817 0.116 -3.624 1.00 90.81 178 MET A N 1
ATOM 1429 C CA . MET A 1 178 ? -7.155 1.046 -2.537 1.00 90.81 178 MET A CA 1
ATOM 1430 C C . MET A 1 178 ? -8.170 0.486 -1.526 1.00 90.81 178 MET A C 1
ATOM 1432 O O . MET A 1 178 ? -8.772 1.247 -0.773 1.00 90.81 178 MET A O 1
ATOM 1436 N N . GLN A 1 179 ? -8.364 -0.833 -1.483 1.00 93.50 179 GLN A N 1
ATOM 1437 C CA . GLN A 1 179 ? -9.225 -1.489 -0.505 1.00 93.50 179 GLN A CA 1
ATOM 1438 C C . GLN A 1 179 ? -8.466 -2.591 0.241 1.00 93.50 179 GLN A C 1
ATOM 1440 O O . GLN A 1 179 ? -7.733 -3.362 -0.385 1.00 93.50 179 GLN A O 1
ATOM 1445 N N . PRO A 1 180 ? -8.618 -2.688 1.574 1.00 94.75 180 PRO A N 1
ATOM 1446 C CA . PRO A 1 180 ? -8.186 -3.862 2.314 1.00 94.75 180 PRO A CA 1
ATOM 1447 C C . PRO A 1 180 ? -8.860 -5.113 1.751 1.00 94.75 180 PRO A C 1
ATOM 1449 O O . PRO A 1 180 ? -10.080 -5.130 1.579 1.00 94.75 180 PRO A O 1
ATOM 1452 N N . VAL A 1 181 ? -8.080 -6.155 1.485 1.00 92.75 181 VAL A N 1
ATOM 1453 C CA . VAL A 1 181 ? -8.612 -7.450 1.059 1.00 92.75 181 VAL A CA 1
ATOM 1454 C C . VAL A 1 181 ? -8.720 -8.412 2.232 1.00 92.75 181 VAL A C 1
ATOM 1456 O O . VAL A 1 181 ? -7.903 -8.397 3.158 1.00 92.75 181 VAL A O 1
ATOM 1459 N N . ASP A 1 182 ? -9.754 -9.251 2.176 1.00 86.31 182 ASP A N 1
ATOM 1460 C CA . ASP A 1 182 ? -10.155 -10.166 3.242 1.00 86.31 182 ASP A CA 1
ATOM 1461 C C . ASP A 1 182 ? -10.422 -9.452 4.588 1.00 86.31 182 ASP A C 1
ATOM 1463 O O . ASP A 1 182 ? -10.503 -8.227 4.687 1.00 86.31 182 ASP A O 1
ATOM 1467 N N . GLN A 1 183 ? -10.604 -10.214 5.670 1.00 81.44 183 GLN A N 1
ATOM 1468 C CA . GLN A 1 183 ? -10.696 -9.640 7.024 1.00 81.44 183 GLN A CA 1
ATOM 1469 C C . GLN A 1 183 ? -9.331 -9.194 7.578 1.00 81.44 183 GLN A C 1
ATOM 1471 O O . GLN A 1 183 ? -9.263 -8.562 8.631 1.00 81.44 183 GLN A O 1
ATOM 1476 N N . GLY A 1 184 ? -8.242 -9.526 6.882 1.00 90.12 184 GLY A N 1
ATOM 1477 C CA . GLY A 1 184 ? -6.889 -9.389 7.397 1.00 90.12 184 GLY A CA 1
ATOM 1478 C C . GLY A 1 184 ? -6.563 -10.389 8.513 1.00 90.12 184 GLY A C 1
ATOM 1479 O O . GLY A 1 184 ? -7.359 -11.245 8.899 1.00 90.12 184 GLY A O 1
ATOM 1480 N N . GLN A 1 185 ? -5.348 -10.285 9.041 1.00 93.75 185 GLN A N 1
ATOM 1481 C CA . GLN A 1 185 ? -4.891 -11.061 10.185 1.00 93.75 185 GLN A CA 1
ATOM 1482 C C . GLN A 1 185 ? -5.174 -10.280 11.466 1.00 93.75 185 GLN A C 1
ATOM 1484 O O . GLN A 1 185 ? -4.694 -9.155 11.628 1.00 93.75 185 GLN A O 1
ATOM 1489 N N . LYS A 1 186 ? -5.927 -10.876 12.399 1.00 95.12 186 LYS A N 1
ATOM 1490 C CA . LYS A 1 186 ? -6.163 -10.259 13.710 1.00 95.12 186 LYS A CA 1
ATOM 1491 C C . LYS A 1 186 ? -4.831 -10.093 14.434 1.00 95.12 186 LYS A C 1
ATOM 1493 O O . LYS A 1 186 ? -4.103 -11.062 14.628 1.00 95.12 186 LYS A O 1
ATOM 1498 N N . PHE A 1 187 ? -4.538 -8.864 14.841 1.00 95.06 187 PHE A N 1
ATOM 1499 C CA . PHE A 1 187 ? -3.295 -8.511 15.513 1.00 95.06 187 PHE A CA 1
ATOM 1500 C C . PHE A 1 187 ? -3.504 -8.396 17.029 1.00 95.06 187 PHE A C 1
ATOM 1502 O O . PHE A 1 187 ? -2.829 -9.075 17.798 1.00 95.06 187 PHE A O 1
ATOM 1509 N N . PHE A 1 188 ? -4.483 -7.604 17.483 1.00 96.69 188 PHE A N 1
ATOM 1510 C CA . PHE A 1 188 ? -4.908 -7.564 18.892 1.00 96.69 188 PHE A CA 1
ATOM 1511 C C . PHE A 1 188 ? -6.327 -6.994 19.047 1.00 96.69 188 PHE A C 1
ATOM 1513 O O . PHE A 1 188 ? -6.950 -6.562 18.081 1.00 96.69 188 PHE A O 1
ATOM 1520 N N . GLY A 1 189 ? -6.841 -6.986 20.281 1.00 96.94 189 GLY A N 1
ATOM 1521 C CA . GLY A 1 189 ? -8.059 -6.263 20.659 1.00 96.94 189 GLY A CA 1
ATOM 1522 C C . GLY A 1 189 ? -7.792 -5.242 21.768 1.00 96.94 189 GLY A C 1
ATOM 1523 O O . GLY A 1 189 ? -6.908 -5.437 22.605 1.00 96.94 189 GLY A O 1
ATOM 1524 N N . SER A 1 190 ? -8.541 -4.139 21.799 1.00 97.75 190 SER A N 1
ATOM 1525 C CA . SER A 1 190 ? -8.375 -3.086 22.812 1.00 97.75 190 SER A CA 1
ATOM 1526 C C . SER A 1 190 ? -9.684 -2.353 23.110 1.00 97.75 190 SER A C 1
ATOM 1528 O O . SER A 1 190 ? -10.527 -2.180 22.237 1.00 97.75 190 SER A O 1
ATOM 1530 N N . ASN A 1 191 ? -9.832 -1.883 24.352 1.00 97.50 191 ASN A N 1
ATOM 1531 C CA . ASN A 1 191 ? -10.913 -0.973 24.760 1.00 97.50 191 ASN A CA 1
ATOM 1532 C C . ASN A 1 191 ? -10.500 0.503 24.658 1.00 97.50 191 ASN A C 1
ATOM 1534 O O . ASN A 1 191 ? -11.333 1.389 24.808 1.00 97.50 191 ASN A O 1
ATOM 1538 N N . ASN A 1 192 ? -9.208 0.768 24.451 1.00 98.00 192 ASN A N 1
ATOM 1539 C CA . ASN A 1 192 ? -8.621 2.098 24.523 1.00 98.00 192 ASN A CA 1
ATOM 1540 C C . ASN A 1 192 ? -8.339 2.628 23.102 1.00 98.00 192 ASN A C 1
ATOM 1542 O O . ASN A 1 192 ? -7.329 2.222 22.512 1.00 98.00 192 ASN A O 1
ATOM 1546 N N . PRO A 1 193 ? -9.188 3.521 22.554 1.00 97.75 193 PRO A N 1
ATOM 1547 C CA . PRO A 1 193 ? -9.017 4.060 21.204 1.00 97.75 193 PRO A CA 1
ATOM 1548 C C . PRO A 1 193 ? -7.758 4.924 21.073 1.00 97.75 193 PRO A C 1
ATOM 1550 O O . PRO A 1 193 ? -7.092 4.861 20.046 1.00 97.75 193 PRO A O 1
ATOM 1553 N N . LYS A 1 194 ? -7.346 5.639 22.127 1.00 98.25 194 LYS A N 1
ATOM 1554 C CA . LYS A 1 194 ? -6.102 6.427 22.136 1.00 98.25 194 LYS A CA 1
ATOM 1555 C C . LYS A 1 194 ? -4.862 5.548 21.949 1.00 98.25 194 LYS A C 1
ATOM 1557 O O . LYS A 1 194 ? -3.958 5.908 21.198 1.00 98.25 194 LYS A O 1
ATOM 1562 N N . ARG A 1 195 ? -4.823 4.375 22.598 1.00 98.12 195 ARG A N 1
ATOM 1563 C CA . ARG A 1 195 ? -3.738 3.392 22.418 1.00 98.12 195 ARG A CA 1
ATOM 1564 C C . ARG A 1 195 ? -3.710 2.850 20.990 1.00 98.12 195 ARG A C 1
ATOM 1566 O O . ARG A 1 195 ? -2.631 2.751 20.414 1.00 98.12 195 ARG A O 1
ATOM 1573 N N . ILE A 1 196 ? -4.877 2.515 20.430 1.00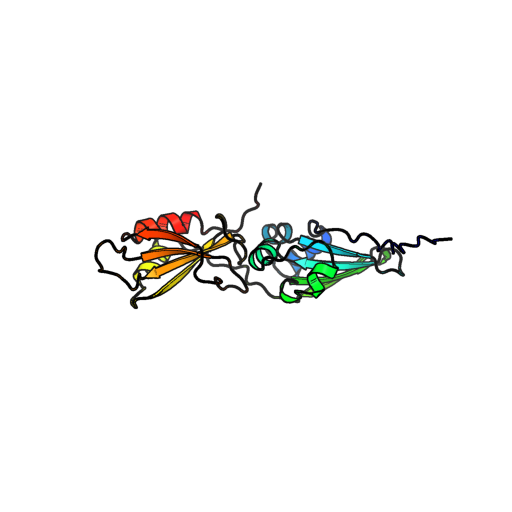 98.38 196 ILE A N 1
ATOM 1574 C CA . ILE A 1 196 ? -4.981 2.044 19.041 1.00 98.38 196 ILE A CA 1
ATOM 1575 C C . ILE A 1 196 ? -4.473 3.136 18.098 1.00 98.38 196 ILE A C 1
ATOM 1577 O O . ILE A 1 196 ? -3.591 2.876 17.290 1.00 98.38 196 ILE A O 1
ATOM 1581 N N . ALA A 1 197 ? -4.954 4.368 18.259 1.00 98.62 197 ALA A N 1
ATOM 1582 C CA . ALA A 1 197 ? -4.583 5.492 17.412 1.00 98.62 197 ALA A CA 1
ATOM 1583 C C . ALA A 1 197 ? -3.084 5.811 17.453 1.00 98.62 197 ALA A C 1
ATOM 1585 O O . ALA A 1 197 ? -2.489 6.080 16.414 1.00 98.62 197 ALA A O 1
ATOM 1586 N N . SER A 1 198 ? -2.456 5.749 18.631 1.00 98.38 198 SER A N 1
ATOM 1587 C CA . SER A 1 198 ? -1.006 5.933 18.767 1.00 98.38 198 SER A CA 1
ATOM 1588 C C . SER A 1 198 ? -0.223 4.860 18.003 1.00 98.38 198 SER A C 1
ATOM 1590 O O . SER A 1 198 ? 0.699 5.179 17.251 1.00 98.38 198 SER A O 1
ATOM 1592 N N . TRP A 1 199 ? -0.635 3.594 18.124 1.00 97.69 199 TRP A N 1
ATOM 1593 C CA . TRP A 1 199 ? -0.018 2.495 17.385 1.00 97.69 199 TRP A CA 1
ATOM 1594 C C . TRP A 1 199 ? -0.211 2.643 15.870 1.00 97.69 199 TRP A C 1
ATOM 1596 O O . TRP A 1 199 ? 0.773 2.599 15.134 1.00 97.69 199 TRP A O 1
ATOM 1606 N N . VAL A 1 200 ? -1.437 2.920 15.409 1.00 97.69 200 VAL A N 1
ATOM 1607 C CA . VAL A 1 200 ? -1.741 3.171 13.989 1.00 97.69 200 VAL A CA 1
ATOM 1608 C C . VAL A 1 200 ? -0.917 4.336 13.453 1.00 97.69 200 VAL A C 1
ATOM 1610 O O . VAL A 1 200 ? -0.277 4.192 12.418 1.00 97.69 200 VAL A O 1
ATOM 1613 N N . LYS A 1 201 ? -0.853 5.468 14.167 1.00 97.50 201 LYS A N 1
ATOM 1614 C CA . LYS A 1 201 ? -0.075 6.637 13.732 1.00 97.50 201 LYS A CA 1
ATOM 1615 C C . LYS A 1 201 ? 1.400 6.308 13.538 1.00 97.50 201 LYS A C 1
ATOM 1617 O O . LYS A 1 201 ? 2.039 6.882 12.657 1.00 97.50 201 LYS A O 1
ATOM 1622 N N . SER A 1 202 ? 1.935 5.403 14.354 1.00 95.88 202 SER A N 1
ATOM 1623 C CA . SER A 1 202 ? 3.315 4.958 14.211 1.00 95.88 202 SER A CA 1
ATOM 1624 C C . SER A 1 202 ? 3.542 4.215 12.885 1.00 95.88 202 SER A C 1
ATOM 1626 O O . SER A 1 202 ? 4.650 4.255 12.368 1.00 95.88 202 SER A O 1
ATOM 1628 N N . LEU A 1 203 ? 2.534 3.545 12.323 1.00 95.50 203 LEU A N 1
ATOM 1629 C CA . LEU A 1 203 ? 2.618 2.816 11.047 1.00 95.50 203 LEU A CA 1
ATOM 1630 C C . LEU A 1 203 ? 2.123 3.645 9.847 1.00 95.50 203 LEU A C 1
ATOM 1632 O O . LEU A 1 203 ? 2.409 3.309 8.700 1.00 95.50 203 LEU A O 1
ATOM 1636 N N . HIS A 1 204 ? 1.340 4.690 10.111 1.00 95.94 204 HIS A N 1
ATOM 1637 C CA . HIS A 1 204 ? 0.690 5.539 9.121 1.00 95.94 204 HIS A CA 1
ATOM 1638 C C . HIS A 1 204 ? 1.534 6.789 8.847 1.00 95.94 204 HIS A C 1
ATOM 1640 O O . HIS A 1 204 ? 1.371 7.843 9.478 1.00 95.94 204 HIS A O 1
ATOM 1646 N N . ASP A 1 205 ? 2.486 6.638 7.935 1.00 92.88 205 ASP A N 1
ATOM 1647 C CA . ASP A 1 205 ? 3.402 7.688 7.500 1.00 92.88 205 ASP A CA 1
ATOM 1648 C C . ASP A 1 205 ? 3.723 7.516 6.009 1.00 92.88 205 ASP A C 1
ATOM 1650 O O . ASP A 1 205 ? 3.361 6.507 5.402 1.00 92.88 205 ASP A O 1
ATOM 1654 N N . LYS A 1 206 ? 4.386 8.496 5.398 1.00 90.12 206 LYS A N 1
ATOM 1655 C CA . LYS A 1 206 ? 4.763 8.442 3.986 1.00 90.12 206 LYS A CA 1
ATOM 1656 C C . LYS A 1 206 ? 5.557 7.174 3.689 1.00 90.12 206 LYS A C 1
ATOM 1658 O O . LYS A 1 206 ? 6.364 6.712 4.500 1.00 90.12 206 LYS A O 1
ATOM 1663 N N . ARG A 1 207 ? 5.329 6.619 2.500 1.00 89.00 207 ARG A N 1
ATOM 1664 C CA . ARG A 1 207 ? 6.082 5.466 2.014 1.00 89.00 207 ARG A CA 1
ATOM 1665 C C . ARG A 1 207 ? 7.573 5.802 2.019 1.00 89.00 207 ARG A C 1
ATOM 1667 O O . ARG A 1 207 ? 7.979 6.809 1.442 1.00 89.00 207 ARG A O 1
ATOM 1674 N N . ALA A 1 208 ? 8.358 4.972 2.691 1.00 76.88 208 ALA A N 1
ATOM 1675 C CA . ALA A 1 208 ? 9.802 5.116 2.789 1.00 76.88 208 ALA A CA 1
ATOM 1676 C C . ALA A 1 208 ? 10.494 3.981 2.030 1.00 76.88 208 ALA A C 1
ATOM 1678 O O . ALA A 1 208 ? 9.916 2.909 1.836 1.00 76.88 208 ALA A O 1
ATOM 1679 N N . PHE A 1 209 ? 11.741 4.210 1.628 1.00 63.84 209 PHE A N 1
ATOM 1680 C CA . PHE A 1 209 ? 12.613 3.133 1.173 1.00 63.84 209 PHE A CA 1
ATOM 1681 C C . PHE A 1 209 ? 12.881 2.202 2.343 1.00 63.84 209 PHE A C 1
ATOM 1683 O O . PHE A 1 209 ? 13.263 2.656 3.421 1.00 63.84 209 PHE A O 1
ATOM 1690 N N . SER A 1 210 ? 12.716 0.901 2.127 1.00 52.47 210 SER A N 1
ATOM 1691 C CA . SER A 1 210 ? 13.457 -0.060 2.930 1.00 52.47 210 SER A CA 1
ATOM 1692 C C . SER A 1 210 ? 14.930 0.108 2.557 1.00 52.47 210 SER A C 1
ATOM 1694 O O . SER A 1 210 ? 15.334 -0.319 1.474 1.00 52.47 210 SER A O 1
ATOM 1696 N N . SER A 1 211 ? 15.675 0.827 3.395 1.00 33.22 211 SER A N 1
ATOM 1697 C CA . SER A 1 211 ? 17.141 0.832 3.391 1.00 33.22 211 SER A CA 1
ATOM 1698 C C . SER A 1 211 ? 17.685 -0.558 3.673 1.00 33.22 211 SER A C 1
ATOM 1700 O O . SER A 1 211 ? 17.114 -1.192 4.593 1.00 33.22 211 SER A O 1
#

Radius of gyration: 22.18 Å; chains: 1; bounding box: 42×64×64 Å

pLDDT: mean 87.4, std 14.71, range [33.22, 98.69]

Foldseek 3Di:
DDDDDDPPPPDPQWAFKDFDDPVVLVCCCPVVVDDSQVSRQKIKAKDADPDDDAKIKMFIFHPLQCVQVVQDGGHPCSCVVPVVRGQKIWMARPVVRDTDIDGPDDADLVDDQDDLVVQLVVLVPDDDAFDKDKAAFQDDDEADDSSGRAIKIKGQHNCPPPDPDARIWIFGAHDHPNDGPDPHHTDDGHNDSSVVSVVRSVGRDHHHDPD

Secondary structure (DSSP, 8-state):
-----------------EEPPHHHHHHHHHTS---HHHHHH-EEEEEE-TTSTTEEEEEEE-HHHHHHTT----SSGGGTT-GGGEEEEEEEETTTTEEEEEE------------HHHHHHHHHT--STT-EEEEE-SSSS--BSTTSB-EEEEEE-TTTTSTT--SEEEEEE-EETTEE-SS-EEEEEES-HHHHHHHHHHH-S------

Sequence (211 aa):
MLWNRKSEKKGEKLEGPKEVPPPFQKYLVREKKLAPELAKLLRAVQRKRTSDGGRYDFRIFDEADAKARKMEVTDYASLDGCPDLILYEGWCDEGANQIMLEEKKKVNWDTQIFSQAEIQRQIEALREPGSRVFFYTNRGGKHGGPLGMGAVVVELNPGYPGRNEKKYNIFTADVIDMQPVDQGQKFFGSNNPKRIASWVKSLHDKRAFSS